Protein AF-A0A9J6EMU6-F1 (afdb_monomer_lite)

Foldseek 3Di:
DPPVLLVLLLVLLVVLLVLLVVLCVPFPCNVLSVVLNVVSVVLNVCSVVVVQDDLVSQLVSLQSLLVSLLSSLVRLLCVCVVVLVPDPCSVVSLVVSLVSLVSSQVSQVVVVDPGSCRSHNDVSVVSSVCSNLVSVVSNVCSVVPPDDDPLFVVLQVVCVVLVHRTPVRLVVLQSLLVVLLCCLVVCVVVVHPDPVVPSLVSSLVSLVSSVCCCVPSVVPVPDDSPVSVVSNVSSVVSVVD

Organism: Rhipicephalus microplus (NCBI:txid6941)

Sequence (241 aa):
MEEGAAKEITDEVDDLIRIIEDLKIKSVVPSLLESSFSKLLELKSRLRREEISRETANKEVLQDLAKIVLDVTYCRENRLADNDFSDSDSLERVHAIIRSLEHVENITKHLGFSTVVEGLGEELAECIEWRKGGLVYMFCQSKEGDDDHSWLMANQETFLAASIYSDVHALSLMYAGEMCFWLVTYSKRWDRPLDMAHALPLGRRLLQDYISAVEGPLQDAGWNCSRARQLLTQLDEEAQC

Radius of gyration: 21.02 Å; chains: 1; bounding box: 42×42×62 Å

InterPro domains:
  IPR037657 RAB7A-interacting MON1-CCZ1 complex subunit 1 [PF17716] (42-159)
  IPR037657 RAB7A-interacting MON1-CCZ1 complex subunit 1 [PF17716] (160-233)
  IPR037657 RAB7A-interacting MON1-CCZ1 complex subunit 1 [PTHR28494] (38-160)

Structure (mmCIF, N/CA/C/O backbone):
data_AF-A0A9J6EMU6-F1
#
_entry.id   AF-A0A9J6EMU6-F1
#
loop_
_atom_site.group_PDB
_atom_site.id
_atom_site.type_symbol
_atom_site.label_atom_id
_atom_site.label_alt_id
_atom_site.label_comp_id
_atom_site.label_asym_id
_atom_site.label_entity_id
_atom_site.label_seq_id
_atom_site.pdbx_PDB_ins_code
_atom_site.Cartn_x
_atom_site.Cartn_y
_atom_site.Cartn_z
_atom_site.occupancy
_atom_site.B_iso_or_equiv
_atom_site.auth_seq_id
_atom_site.auth_comp_id
_atom_site.auth_asym_id
_atom_site.auth_atom_id
_atom_site.pdbx_PDB_model_num
ATOM 1 N N . MET A 1 1 ? -16.035 -6.497 21.964 1.00 54.03 1 MET A N 1
ATOM 2 C CA . MET A 1 1 ? -14.655 -6.624 21.462 1.00 54.03 1 MET A CA 1
ATOM 3 C C . MET A 1 1 ? -14.050 -7.810 22.182 1.00 54.03 1 MET A C 1
ATOM 5 O O . MET A 1 1 ? -14.170 -7.853 23.401 1.00 54.03 1 MET A O 1
ATOM 9 N N . GLU A 1 2 ? -13.526 -8.802 21.462 1.00 60.41 2 GLU A N 1
ATOM 10 C CA . GLU A 1 2 ? -12.733 -9.850 22.112 1.00 60.41 2 GLU A CA 1
ATOM 11 C C . GLU A 1 2 ? -11.523 -9.186 22.779 1.00 60.41 2 GLU A C 1
ATOM 13 O O . GLU A 1 2 ? -10.911 -8.284 22.206 1.00 60.41 2 GLU A O 1
ATOM 18 N N . GLU A 1 3 ? -11.203 -9.588 24.006 1.00 63.22 3 GLU A N 1
ATOM 19 C CA . GLU A 1 3 ? -10.175 -8.972 24.862 1.00 63.22 3 GLU A CA 1
ATOM 20 C C . GLU A 1 3 ? -8.792 -8.892 24.172 1.00 63.22 3 GLU A C 1
ATOM 22 O O . GLU A 1 3 ? -7.993 -8.001 24.461 1.00 63.22 3 GLU A O 1
ATOM 27 N N . GLY A 1 4 ? -8.542 -9.766 23.187 1.00 72.44 4 GLY A N 1
ATOM 28 C CA . GLY A 1 4 ? -7.341 -9.763 22.348 1.00 72.44 4 GLY A CA 1
ATOM 29 C C . GLY A 1 4 ? -7.240 -8.587 21.368 1.00 72.44 4 GLY A C 1
ATOM 30 O O . GLY A 1 4 ? -6.179 -7.974 21.281 1.00 72.44 4 GLY A O 1
ATOM 31 N N . ALA A 1 5 ? -8.327 -8.215 20.685 1.00 74.12 5 ALA A N 1
ATOM 32 C CA . ALA A 1 5 ? -8.297 -7.153 19.671 1.00 74.12 5 ALA A CA 1
ATOM 33 C C . ALA A 1 5 ? -8.110 -5.757 20.295 1.00 74.12 5 ALA A C 1
ATOM 35 O O . ALA A 1 5 ? -7.417 -4.904 19.747 1.00 74.12 5 ALA A O 1
ATOM 36 N N . ALA A 1 6 ? -8.678 -5.536 21.485 1.00 77.88 6 ALA A N 1
ATOM 37 C CA . ALA A 1 6 ? -8.490 -4.292 22.236 1.00 77.88 6 ALA A CA 1
ATOM 38 C C . ALA A 1 6 ? -7.022 -4.081 22.631 1.00 77.88 6 ALA A C 1
ATOM 40 O O . ALA A 1 6 ? -6.494 -2.967 22.568 1.00 77.88 6 ALA A O 1
ATOM 41 N N . LYS A 1 7 ? -6.366 -5.171 23.041 1.00 83.25 7 LYS A N 1
ATOM 42 C CA . LYS A 1 7 ? -4.955 -5.173 23.407 1.00 83.25 7 LYS A CA 1
ATOM 43 C C . LYS A 1 7 ? -4.068 -4.919 22.191 1.00 83.25 7 LYS A C 1
ATOM 45 O O . LYS A 1 7 ? -3.195 -4.071 22.276 1.00 83.25 7 LYS A O 1
ATOM 50 N N . GLU A 1 8 ? -4.340 -5.575 21.067 1.00 86.19 8 GLU A N 1
ATOM 51 C CA . GLU A 1 8 ? -3.579 -5.388 19.825 1.00 86.19 8 GLU A CA 1
ATOM 52 C C . GLU A 1 8 ? -3.633 -3.937 19.325 1.00 86.19 8 GLU A C 1
ATOM 54 O O . GLU A 1 8 ? -2.596 -3.351 19.037 1.00 86.19 8 GLU A O 1
ATOM 59 N N . ILE A 1 9 ? -4.815 -3.307 19.331 1.00 85.81 9 ILE A N 1
ATOM 60 C CA . ILE A 1 9 ? -4.947 -1.878 18.996 1.00 85.81 9 ILE A CA 1
ATOM 61 C C . ILE A 1 9 ? -4.152 -1.008 19.974 1.00 85.81 9 ILE A C 1
ATOM 63 O O . ILE A 1 9 ? -3.546 -0.018 19.576 1.00 85.81 9 ILE A O 1
ATOM 67 N N . THR A 1 10 ? -4.168 -1.349 21.263 1.00 86.88 10 THR A N 1
ATOM 68 C CA . THR A 1 10 ? -3.429 -0.593 22.283 1.00 86.88 10 THR A CA 1
ATOM 69 C C . THR A 1 10 ? -1.920 -0.695 22.069 1.00 86.88 10 THR A C 1
ATOM 71 O O . THR A 1 10 ? -1.234 0.324 22.150 1.00 86.88 10 THR A O 1
ATOM 74 N N . ASP A 1 11 ? -1.422 -1.895 21.771 1.00 89.38 11 ASP A N 1
ATOM 75 C CA . ASP A 1 11 ? -0.009 -2.149 21.492 1.00 89.38 11 ASP A CA 1
ATOM 76 C C . ASP A 1 11 ? 0.429 -1.396 20.216 1.00 89.38 11 ASP A C 1
ATOM 78 O O . ASP A 1 11 ? 1.426 -0.674 20.247 1.00 89.38 11 ASP A O 1
ATOM 82 N N . GLU A 1 12 ? -0.371 -1.440 19.142 1.00 91.94 12 GLU A N 1
ATOM 83 C CA . GLU A 1 12 ? -0.094 -0.701 17.899 1.00 91.94 12 GLU A CA 1
ATOM 84 C C . GLU A 1 12 ? -0.108 0.821 18.111 1.00 91.94 12 GLU A C 1
ATOM 86 O O . GLU A 1 12 ? 0.763 1.534 17.615 1.00 91.94 12 GLU A O 1
ATOM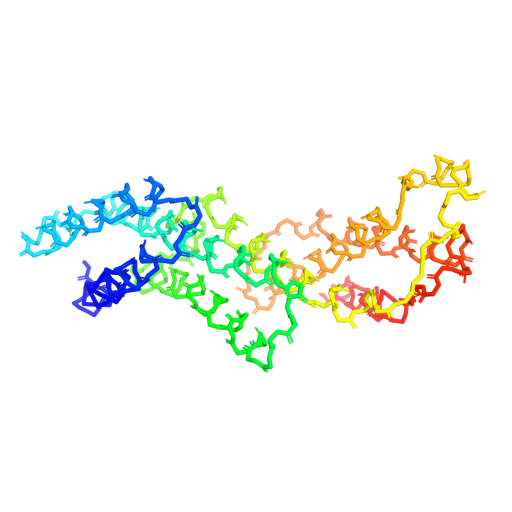 91 N N . VAL A 1 13 ? -1.059 1.352 18.888 1.00 90.62 13 VAL A N 1
ATOM 92 C CA . VAL A 1 13 ? -1.086 2.784 19.236 1.00 90.62 13 VAL A CA 1
ATOM 93 C C . VAL A 1 13 ? 0.187 3.190 19.983 1.00 90.62 13 VAL A C 1
ATOM 95 O O . VAL A 1 13 ? 0.745 4.256 19.710 1.00 90.62 13 VAL A O 1
ATOM 98 N N . ASP A 1 14 ? 0.665 2.362 20.912 1.00 91.06 14 ASP A N 1
ATOM 99 C CA . ASP A 1 14 ? 1.887 2.632 21.670 1.00 91.06 14 ASP A CA 1
ATOM 100 C C . ASP A 1 14 ? 3.143 2.588 20.789 1.00 91.06 14 ASP A C 1
ATOM 102 O O . ASP A 1 14 ? 4.028 3.441 20.940 1.00 91.06 14 ASP A O 1
ATOM 106 N N . ASP A 1 15 ? 3.209 1.658 19.841 1.00 91.62 15 ASP A N 1
ATOM 107 C CA . ASP A 1 15 ? 4.317 1.570 18.894 1.00 91.62 15 ASP A CA 1
ATOM 108 C C . ASP A 1 15 ? 4.298 2.716 17.873 1.00 91.62 15 ASP A C 1
ATOM 110 O O . ASP A 1 15 ? 5.338 3.338 17.633 1.00 91.62 15 ASP A O 1
ATOM 114 N N . LEU A 1 16 ? 3.129 3.106 17.354 1.00 90.38 16 LEU A N 1
ATOM 115 C CA . LEU A 1 16 ? 2.996 4.268 16.469 1.00 90.38 16 LEU A CA 1
ATOM 116 C C . LEU A 1 16 ? 3.395 5.576 17.159 1.00 90.38 16 LEU A C 1
ATOM 118 O O . LEU A 1 16 ? 4.029 6.420 16.526 1.00 90.38 16 LEU A O 1
ATOM 122 N N . ILE A 1 17 ? 3.092 5.745 18.451 1.00 90.44 17 ILE A N 1
ATOM 123 C CA . ILE A 1 17 ? 3.552 6.904 19.235 1.00 90.44 17 ILE A CA 1
ATOM 124 C C . ILE A 1 17 ? 5.084 6.974 19.217 1.00 90.44 17 ILE A C 1
ATOM 126 O O . ILE A 1 17 ? 5.639 8.020 18.877 1.00 90.44 17 ILE A O 1
ATOM 130 N N . ARG A 1 18 ? 5.767 5.858 19.505 1.00 89.50 18 ARG A N 1
ATOM 131 C CA . ARG A 1 18 ? 7.240 5.788 19.492 1.00 89.50 18 ARG A CA 1
ATOM 132 C C . ARG A 1 18 ? 7.816 6.060 18.105 1.00 89.50 18 ARG A C 1
ATOM 134 O O . ARG A 1 18 ? 8.799 6.789 17.977 1.00 89.50 18 ARG A O 1
ATOM 141 N N . ILE A 1 19 ? 7.206 5.490 17.064 1.00 88.06 19 ILE A N 1
ATOM 142 C CA . ILE A 1 19 ? 7.628 5.697 15.674 1.00 88.06 19 ILE A CA 1
ATOM 143 C C . ILE A 1 19 ? 7.490 7.174 15.305 1.00 88.06 19 ILE A C 1
ATOM 145 O O . ILE A 1 19 ? 8.427 7.757 14.764 1.00 88.06 19 ILE A O 1
ATOM 149 N N . ILE A 1 20 ? 6.356 7.806 15.617 1.00 86.19 20 ILE A N 1
ATOM 150 C CA . ILE A 1 20 ? 6.150 9.226 15.327 1.00 86.19 20 ILE A CA 1
ATOM 151 C C . ILE A 1 20 ? 7.164 10.094 16.076 1.00 86.19 20 ILE A C 1
ATOM 153 O O . ILE A 1 20 ? 7.676 11.045 15.489 1.00 86.19 20 ILE A O 1
ATOM 157 N N . GLU A 1 21 ? 7.495 9.778 17.327 1.00 85.00 21 GLU A N 1
ATOM 158 C CA . GLU A 1 21 ? 8.514 10.510 18.088 1.00 85.00 21 GLU A CA 1
ATOM 159 C C . GLU A 1 21 ? 9.902 10.452 17.426 1.00 85.00 21 GLU A C 1
ATOM 161 O O . GLU A 1 21 ? 10.540 11.499 17.287 1.00 85.00 21 GLU A O 1
ATOM 166 N N . ASP A 1 22 ? 10.351 9.289 16.930 1.00 83.00 22 ASP A N 1
ATOM 167 C CA . ASP A 1 22 ? 11.607 9.205 16.158 1.00 83.00 22 ASP A CA 1
ATOM 168 C C . ASP A 1 22 ? 11.497 9.919 14.800 1.00 83.00 22 ASP A C 1
ATOM 170 O O . ASP A 1 22 ? 12.418 10.622 14.366 1.00 83.00 22 ASP A O 1
ATOM 174 N N . LEU A 1 23 ? 10.351 9.794 14.123 1.00 77.38 23 LEU A N 1
ATOM 175 C CA . LEU A 1 23 ? 10.143 10.417 12.821 1.00 77.38 23 LEU A CA 1
ATOM 176 C C . LEU A 1 23 ? 10.085 11.946 12.910 1.00 77.38 23 LEU A C 1
ATOM 178 O O . LEU A 1 23 ? 10.628 12.595 12.013 1.00 77.38 23 LEU A O 1
ATOM 182 N N . LYS A 1 24 ? 9.501 12.529 13.966 1.00 70.81 24 LYS A N 1
ATOM 183 C CA . LYS A 1 24 ? 9.382 13.986 14.175 1.00 70.81 24 LYS A CA 1
ATOM 184 C C . LYS A 1 24 ? 10.730 14.702 14.170 1.00 70.81 24 LYS A C 1
ATOM 186 O O . LYS A 1 24 ? 10.817 15.815 13.664 1.00 70.81 24 LYS A O 1
ATOM 191 N N . ILE A 1 25 ? 11.790 14.050 14.649 1.00 59.91 25 ILE A N 1
ATOM 192 C CA . ILE A 1 25 ? 13.151 14.614 14.679 1.00 59.91 25 ILE A CA 1
ATOM 193 C C . ILE A 1 25 ? 13.726 14.788 13.257 1.00 59.91 25 ILE A C 1
ATOM 195 O O . ILE A 1 25 ? 14.638 15.581 13.042 1.00 59.91 25 ILE A O 1
ATOM 199 N N . LYS A 1 26 ? 13.189 14.058 12.271 1.00 58.81 26 LYS A N 1
ATOM 200 C CA . LYS A 1 26 ? 13.773 13.886 10.930 1.00 58.81 26 LYS A CA 1
ATOM 201 C C . LYS A 1 26 ? 12.759 14.126 9.787 1.00 58.81 26 LYS A C 1
ATOM 203 O O . LYS A 1 26 ? 13.013 13.716 8.657 1.00 58.81 26 LYS A O 1
ATOM 208 N N . SER A 1 27 ? 11.553 14.642 10.060 1.00 58.22 27 SER A N 1
ATOM 209 C CA . SER A 1 27 ? 10.444 14.697 9.081 1.00 58.22 27 SER A CA 1
ATOM 210 C C . SER A 1 27 ? 10.385 16.012 8.301 1.00 58.22 27 SER A C 1
ATOM 212 O O . SER A 1 27 ? 10.534 17.087 8.875 1.00 58.22 27 SER A O 1
ATOM 214 N N . VAL A 1 28 ? 10.088 15.912 7.001 1.00 55.09 28 VAL A N 1
ATOM 215 C CA . VAL A 1 28 ? 9.877 17.041 6.076 1.00 55.09 28 VAL A CA 1
ATOM 216 C C . VAL A 1 28 ? 8.466 17.640 6.225 1.00 55.09 28 VAL A C 1
ATOM 218 O O . VAL A 1 28 ? 8.241 18.795 5.872 1.00 55.09 28 VAL A O 1
ATOM 221 N N . VAL A 1 29 ? 7.519 16.895 6.820 1.00 64.56 29 VAL A N 1
ATOM 222 C CA . VAL A 1 29 ? 6.125 17.333 7.046 1.00 64.56 29 VAL A CA 1
ATOM 223 C C . VAL A 1 29 ? 5.755 17.222 8.537 1.00 64.56 29 VAL A C 1
ATOM 225 O O . VAL A 1 29 ? 4.944 16.379 8.930 1.00 64.56 29 VAL A O 1
ATOM 228 N N . PRO A 1 30 ? 6.355 18.046 9.416 1.00 67.00 30 PRO A N 1
ATOM 229 C CA . PRO A 1 30 ? 6.172 17.928 10.863 1.00 67.00 30 PRO A CA 1
ATOM 230 C C . PRO A 1 30 ? 4.720 18.158 11.304 1.00 67.00 30 PRO A C 1
ATOM 232 O O . PRO A 1 30 ? 4.254 17.495 12.224 1.00 67.00 30 PRO A O 1
ATOM 235 N N . SER A 1 31 ? 3.965 19.022 10.620 1.00 74.81 31 SER A N 1
ATOM 236 C CA . SER A 1 31 ? 2.557 19.299 10.945 1.00 74.81 31 SER A CA 1
ATOM 237 C C . SER A 1 31 ? 1.635 18.085 10.776 1.00 74.81 31 SER A C 1
ATOM 239 O O . SER A 1 31 ? 0.712 17.914 11.573 1.00 74.81 31 SER A O 1
ATOM 241 N N . LEU A 1 32 ? 1.896 17.227 9.783 1.00 76.62 32 LEU A N 1
ATOM 242 C CA . LEU A 1 32 ? 1.137 15.992 9.560 1.00 76.62 32 LEU A CA 1
ATOM 243 C C . LEU A 1 32 ? 1.341 15.023 10.732 1.00 76.62 32 LEU A C 1
ATOM 245 O O . LEU A 1 32 ? 0.378 14.556 11.339 1.00 76.62 32 LEU A O 1
ATOM 249 N N . LEU A 1 33 ? 2.603 14.800 11.111 1.00 78.94 33 LEU A N 1
ATOM 250 C CA . LEU A 1 33 ? 2.952 13.930 12.233 1.00 78.94 33 LEU A CA 1
ATOM 251 C C . LEU A 1 33 ? 2.497 14.496 13.585 1.00 78.94 33 LEU A C 1
ATOM 253 O O . LEU A 1 33 ? 2.134 13.722 14.462 1.00 78.94 33 LEU A O 1
ATOM 257 N N . GLU A 1 34 ? 2.466 15.819 13.770 1.00 82.44 34 GLU A N 1
ATOM 258 C CA . GLU A 1 34 ? 1.886 16.447 14.967 1.00 82.44 34 GLU A CA 1
ATOM 259 C C . GLU A 1 34 ? 0.375 16.203 15.084 1.00 82.44 34 GLU A C 1
ATOM 261 O O . GLU A 1 34 ? -0.129 15.891 16.170 1.00 82.44 34 GLU A O 1
ATOM 266 N N . SER A 1 35 ? -0.352 16.290 13.965 1.00 85.00 35 SER A N 1
ATOM 267 C CA . SER A 1 35 ? -1.783 15.975 13.931 1.00 85.00 35 SER A CA 1
ATOM 268 C C . SER A 1 35 ? -2.032 14.506 14.273 1.00 85.00 35 SER A C 1
ATOM 270 O O . SER A 1 35 ? -2.839 14.204 15.155 1.00 85.00 35 SER A O 1
ATOM 272 N N . SER A 1 36 ? -1.290 13.598 13.638 1.00 87.00 36 SER A N 1
ATOM 273 C CA . SER A 1 36 ? -1.410 12.157 13.870 1.00 87.00 36 SER A CA 1
ATOM 274 C C . SER A 1 36 ? -0.977 11.745 15.280 1.00 87.00 36 SER A C 1
ATOM 276 O O . SER A 1 36 ? -1.657 10.944 15.919 1.00 87.00 36 SER A O 1
ATOM 278 N N . PHE A 1 37 ? 0.055 12.379 15.842 1.00 87.88 37 PHE A N 1
ATOM 279 C CA . PHE A 1 37 ? 0.442 12.196 17.244 1.00 87.88 37 PHE A CA 1
ATOM 280 C C . PHE A 1 37 ? -0.675 12.597 18.214 1.00 87.88 37 PHE A C 1
ATOM 282 O O . PHE A 1 37 ? -0.999 11.856 19.140 1.00 87.88 37 PHE A O 1
ATOM 289 N N . SER A 1 38 ? -1.295 13.757 17.984 1.00 88.75 38 SER A N 1
ATOM 290 C CA . SER A 1 38 ? -2.390 14.249 18.828 1.00 88.75 38 SER A CA 1
ATOM 291 C C . SER A 1 38 ? -3.584 13.287 18.810 1.00 88.75 38 SER A C 1
ATOM 293 O O . SER A 1 38 ? -4.128 12.964 19.867 1.00 88.75 38 SER A O 1
ATOM 295 N N . LYS A 1 39 ? -3.933 12.755 17.630 1.00 89.94 39 LYS A N 1
ATOM 296 C CA . LYS A 1 39 ? -4.989 11.743 17.473 1.00 89.94 39 LYS A CA 1
ATOM 297 C C . LYS A 1 39 ? -4.643 10.419 18.160 1.00 89.94 39 LYS A C 1
ATOM 299 O O . LYS A 1 39 ? -5.518 9.832 18.789 1.00 89.94 39 LYS A O 1
ATOM 304 N N . LEU A 1 40 ? -3.387 9.962 18.109 1.00 91.00 40 LEU A N 1
ATOM 305 C CA . LEU A 1 40 ? -2.958 8.757 18.837 1.00 91.00 40 LEU A CA 1
ATOM 306 C C . LEU A 1 40 ? -3.094 8.920 20.351 1.00 91.00 40 LEU A C 1
ATOM 308 O O . LEU A 1 40 ? -3.558 8.002 21.024 1.00 91.00 40 LEU A O 1
ATOM 312 N N . LEU A 1 41 ? -2.729 10.081 20.902 1.00 89.25 41 LEU A N 1
ATOM 313 C CA . LEU A 1 41 ? -2.905 10.350 22.332 1.00 89.25 41 LEU A CA 1
ATOM 314 C C . LEU A 1 41 ? -4.385 10.347 22.730 1.0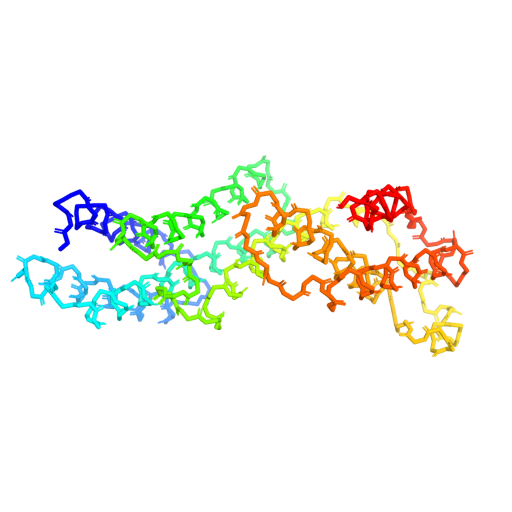0 89.25 41 LEU A C 1
ATOM 316 O O . LEU A 1 41 ? -4.746 9.803 23.779 1.00 89.25 41 LEU A O 1
ATOM 320 N N . GLU A 1 42 ? -5.247 10.906 21.881 1.00 88.94 42 GLU A N 1
ATOM 321 C CA . GLU A 1 42 ? -6.692 10.860 22.079 1.00 88.94 42 GLU A CA 1
ATOM 322 C C . GLU A 1 42 ? -7.217 9.417 22.036 1.00 88.94 42 GLU A C 1
ATOM 324 O O . GLU A 1 42 ? -7.887 8.989 22.981 1.00 88.94 42 GLU A O 1
ATOM 329 N N . LEU A 1 43 ? -6.851 8.637 21.012 1.00 87.69 43 LEU A N 1
ATOM 330 C CA . LEU A 1 43 ? -7.206 7.220 20.873 1.00 87.69 43 LEU A CA 1
ATOM 331 C C . LEU A 1 43 ? -6.746 6.399 22.081 1.00 87.69 43 LEU A C 1
ATOM 333 O O . LEU A 1 43 ? -7.546 5.679 22.679 1.00 87.69 43 LEU A O 1
ATOM 337 N N . LYS A 1 44 ? -5.498 6.580 22.522 1.00 88.75 44 LYS A N 1
ATOM 338 C CA . LYS A 1 44 ? -4.944 5.943 23.724 1.00 88.75 44 LYS A CA 1
ATOM 339 C C . LYS A 1 44 ? -5.760 6.269 24.974 1.00 88.75 44 LYS A C 1
ATOM 341 O O . LYS A 1 44 ? -6.014 5.393 25.801 1.00 88.75 44 LYS A O 1
ATOM 346 N N . SER A 1 45 ? -6.200 7.521 25.120 1.00 86.50 45 SER A N 1
ATOM 347 C CA . SER A 1 45 ? -7.047 7.938 26.244 1.00 86.50 45 SER A CA 1
ATOM 348 C C . SER A 1 45 ? -8.445 7.306 26.208 1.00 86.50 45 SER A C 1
ATOM 350 O O . SER A 1 45 ? -9.014 7.027 27.265 1.00 86.50 45 SER A O 1
ATOM 352 N N . ARG A 1 46 ? -9.000 7.080 25.008 1.00 83.31 46 ARG A N 1
ATOM 353 C CA . ARG A 1 46 ? -10.308 6.439 24.792 1.00 83.31 46 ARG A CA 1
ATOM 354 C C . ARG A 1 46 ? -10.239 4.938 25.073 1.00 83.31 46 ARG A C 1
ATOM 356 O O . ARG A 1 46 ? -11.101 4.419 25.777 1.00 83.31 46 ARG A O 1
ATOM 363 N N . LEU A 1 47 ? -9.180 4.269 24.608 1.00 81.38 47 LEU A N 1
ATOM 364 C CA . LEU A 1 47 ? -8.915 2.847 24.864 1.00 81.38 47 LEU A CA 1
ATOM 365 C C . LEU A 1 47 ? -8.769 2.558 26.362 1.00 81.38 47 LEU A C 1
ATOM 367 O O . LEU A 1 47 ? -9.405 1.642 26.874 1.00 81.38 47 LEU A O 1
ATOM 371 N N . ARG A 1 48 ? -8.027 3.397 27.100 1.00 80.50 48 ARG A N 1
ATOM 372 C CA . ARG A 1 48 ? -7.859 3.254 28.561 1.00 80.50 48 ARG A CA 1
ATOM 373 C C . ARG A 1 48 ? -9.146 3.406 29.370 1.00 80.50 48 ARG A C 1
ATOM 375 O O . ARG A 1 48 ? -9.205 2.909 30.488 1.00 80.50 48 ARG A O 1
ATOM 382 N N . ARG A 1 49 ? -10.136 4.135 28.851 1.00 77.06 49 ARG A N 1
ATOM 383 C CA . ARG A 1 49 ? -11.428 4.352 29.521 1.00 77.06 49 ARG A CA 1
ATOM 384 C C . ARG A 1 49 ? -12.473 3.287 29.174 1.00 77.06 49 ARG A C 1
ATOM 386 O O . ARG A 1 49 ? -13.604 3.416 29.624 1.00 77.06 49 ARG A O 1
ATOM 393 N N . GLU A 1 50 ? -12.116 2.279 28.371 1.00 68.31 50 GLU A N 1
ATOM 394 C CA . GLU A 1 50 ? -13.032 1.239 27.870 1.00 68.31 50 GLU A CA 1
ATOM 395 C C . GLU A 1 50 ? -14.279 1.808 27.153 1.00 68.31 50 GLU A C 1
ATOM 397 O O . GLU A 1 50 ? -15.306 1.147 27.011 1.00 68.31 50 GLU A O 1
ATOM 402 N N . GLU A 1 51 ? -14.203 3.044 26.643 1.00 63.88 51 GLU A N 1
ATOM 403 C CA . GLU A 1 51 ? -15.332 3.726 25.984 1.00 63.88 51 GLU A CA 1
ATOM 404 C C . GLU A 1 51 ? -15.672 3.126 24.605 1.00 63.88 51 GLU A C 1
ATOM 406 O O . GLU A 1 51 ? -16.700 3.447 24.004 1.00 63.88 51 GLU A O 1
ATOM 411 N N . ILE A 1 52 ? -14.823 2.229 24.103 1.00 64.88 52 ILE A N 1
ATOM 412 C CA . ILE A 1 52 ? -14.923 1.592 22.790 1.00 64.88 52 ILE A CA 1
ATOM 413 C C . ILE A 1 52 ? -15.648 0.252 22.960 1.00 64.88 52 ILE A C 1
ATOM 415 O O . ILE A 1 52 ? -15.041 -0.807 23.081 1.00 64.88 52 ILE A O 1
ATOM 419 N N . SER A 1 53 ? -16.978 0.297 23.042 1.00 64.19 53 SER A N 1
ATOM 420 C CA . SER A 1 53 ? -17.812 -0.909 23.202 1.00 64.19 53 SER A CA 1
ATOM 421 C C . SER A 1 53 ? -18.858 -1.102 22.101 1.00 64.19 53 SER A C 1
ATOM 423 O O . SER A 1 53 ? -19.502 -2.149 22.051 1.00 64.19 53 SER A O 1
ATOM 425 N N . ARG A 1 54 ? -19.019 -0.129 21.191 1.00 68.19 54 ARG A N 1
ATOM 426 C CA . ARG A 1 54 ? -20.008 -0.164 20.097 1.00 68.19 54 ARG A CA 1
ATOM 427 C C . ARG A 1 54 ? -19.337 -0.401 18.749 1.00 68.19 54 ARG A C 1
ATOM 429 O O . ARG A 1 54 ? -18.269 0.138 18.492 1.00 68.19 54 ARG A O 1
ATOM 436 N N . GLU A 1 55 ? -20.016 -1.113 17.857 1.00 70.94 55 GLU A N 1
ATOM 437 C CA . GLU A 1 55 ? -19.525 -1.418 16.506 1.00 70.94 55 GLU A CA 1
ATOM 438 C C . GLU A 1 55 ? -19.159 -0.160 15.700 1.00 70.94 55 GLU A C 1
ATOM 440 O O . GLU A 1 55 ? -18.079 -0.090 15.121 1.00 70.94 55 GLU A O 1
ATOM 445 N N . THR A 1 56 ? -19.998 0.881 15.737 1.00 73.81 56 THR A N 1
ATOM 446 C CA . THR A 1 56 ? -19.697 2.174 15.095 1.00 73.81 56 THR A CA 1
ATOM 447 C C . THR A 1 56 ? -18.424 2.809 15.657 1.00 73.81 56 THR A C 1
ATOM 449 O O . THR A 1 56 ? -17.604 3.308 14.897 1.00 73.81 56 THR A O 1
ATOM 452 N N . ALA A 1 57 ? -18.215 2.721 16.974 1.00 76.69 57 ALA A N 1
ATOM 453 C CA . ALA A 1 57 ? -17.006 3.235 17.611 1.00 76.69 57 ALA A CA 1
ATOM 454 C C . ALA A 1 57 ? -15.762 2.420 17.216 1.00 76.69 57 ALA A C 1
ATOM 456 O O . ALA A 1 57 ? -14.689 2.995 17.069 1.00 76.69 57 ALA A O 1
ATOM 457 N N . ASN A 1 58 ? -15.901 1.108 16.989 1.00 82.19 58 ASN A N 1
ATOM 458 C CA . ASN A 1 58 ? -14.808 0.267 16.492 1.00 82.19 58 ASN A CA 1
ATOM 459 C C . ASN A 1 58 ? -14.411 0.649 15.062 1.00 82.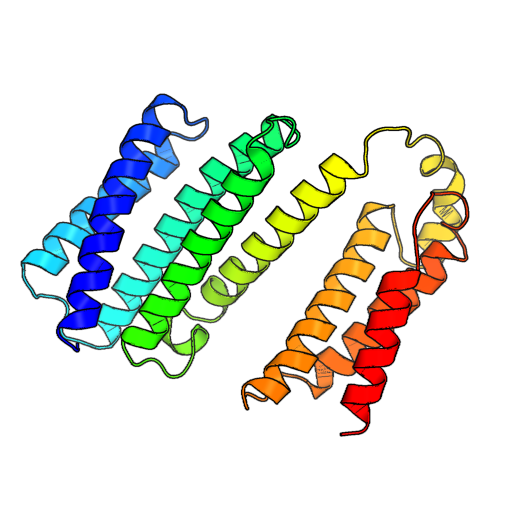19 58 ASN A C 1
ATOM 461 O O . ASN A 1 58 ? -13.220 0.715 14.774 1.00 82.19 58 ASN A O 1
ATOM 465 N N . LYS A 1 59 ? -15.386 0.938 14.184 1.00 89.00 59 LYS A N 1
ATOM 466 C CA . LYS A 1 59 ? -15.105 1.420 12.821 1.00 89.00 59 LYS A CA 1
ATOM 467 C C . LYS A 1 59 ? -14.381 2.760 12.846 1.00 89.00 59 LYS A C 1
ATOM 469 O O . LYS A 1 59 ? -13.355 2.894 12.196 1.00 89.00 59 LYS A O 1
ATOM 474 N N . GLU A 1 60 ? -14.854 3.721 13.638 1.00 89.75 60 GLU A N 1
ATOM 475 C CA . GLU A 1 60 ? -14.189 5.025 13.777 1.00 89.75 60 GLU A CA 1
ATOM 476 C C . GLU A 1 60 ? -12.740 4.882 14.264 1.00 89.75 60 GLU A C 1
ATOM 478 O O . GLU A 1 60 ? -11.827 5.437 13.658 1.00 89.75 60 GLU A O 1
ATOM 483 N N . VAL A 1 61 ? -12.513 4.085 15.315 1.00 89.06 61 VAL A N 1
ATOM 484 C CA . VAL A 1 61 ? -11.170 3.821 15.861 1.00 89.06 61 VAL A CA 1
ATOM 485 C C . VAL A 1 61 ? -10.262 3.187 14.813 1.00 89.06 61 VAL A C 1
ATOM 487 O O . VAL A 1 61 ? -9.125 3.619 14.639 1.00 89.06 61 VAL A O 1
ATOM 490 N N . LEU A 1 62 ? -10.768 2.187 14.097 1.00 91.38 62 LEU A N 1
ATOM 491 C CA . LEU A 1 62 ? -10.020 1.480 13.069 1.00 91.38 62 LEU A CA 1
ATOM 492 C C . LEU A 1 62 ? -9.690 2.393 11.878 1.00 91.38 62 LEU A C 1
ATOM 494 O O . LEU A 1 62 ? -8.566 2.389 11.384 1.00 91.38 62 LEU A O 1
ATOM 498 N N . GLN A 1 63 ? -10.643 3.213 11.440 1.00 94.31 63 GLN A N 1
ATOM 499 C CA . GLN A 1 63 ? -10.431 4.180 10.370 1.00 94.31 63 GLN A CA 1
ATOM 500 C C . GLN A 1 63 ? -9.448 5.277 10.775 1.00 94.31 63 GLN A C 1
ATOM 502 O O . GLN A 1 63 ? -8.705 5.766 9.929 1.00 94.31 63 GLN A O 1
ATOM 507 N N . ASP A 1 64 ? -9.450 5.721 12.029 1.00 93.31 64 ASP A N 1
ATOM 508 C CA . ASP A 1 64 ? -8.473 6.700 12.509 1.00 93.31 64 ASP A CA 1
ATOM 509 C C . ASP A 1 64 ? -7.079 6.086 12.617 1.00 93.31 64 ASP A C 1
ATOM 511 O O . ASP A 1 64 ? -6.115 6.702 12.162 1.00 93.31 64 ASP A O 1
ATOM 515 N N . LEU A 1 65 ? -6.981 4.847 13.108 1.00 93.69 65 LEU A N 1
ATOM 516 C CA . LEU A 1 65 ? -5.739 4.079 13.099 1.00 93.69 65 LEU A CA 1
ATOM 517 C C . LEU A 1 65 ? -5.185 3.936 11.676 1.00 93.69 65 LEU A C 1
ATOM 519 O O . LEU A 1 65 ? -4.022 4.251 11.439 1.00 93.69 65 LEU A O 1
ATOM 523 N N . ALA A 1 66 ? -6.026 3.539 10.717 1.00 93.50 66 ALA A N 1
ATOM 524 C CA . ALA A 1 66 ? -5.644 3.400 9.317 1.00 93.50 66 ALA A CA 1
ATOM 525 C C . ALA A 1 66 ? -5.096 4.712 8.744 1.00 93.50 66 ALA A C 1
ATOM 527 O O . ALA A 1 66 ? -4.014 4.718 8.167 1.00 93.50 66 ALA A O 1
ATOM 528 N N . LYS A 1 67 ? -5.788 5.841 8.956 1.00 91.38 67 LYS A N 1
ATOM 529 C CA . LYS A 1 67 ? -5.316 7.167 8.516 1.00 91.38 67 LYS A CA 1
ATOM 530 C C . LYS A 1 67 ? -3.950 7.519 9.115 1.00 91.38 67 LYS A C 1
ATOM 532 O O . LYS A 1 67 ? -3.085 8.018 8.406 1.00 91.38 67 LYS A O 1
ATOM 537 N N . ILE A 1 68 ? -3.734 7.225 10.396 1.00 91.12 68 ILE A N 1
ATOM 538 C CA . ILE A 1 68 ? -2.459 7.505 11.069 1.00 91.12 68 ILE A CA 1
ATOM 539 C C . ILE A 1 68 ? -1.335 6.629 10.505 1.00 91.12 68 ILE A C 1
ATOM 541 O O . ILE A 1 68 ? -0.254 7.136 10.211 1.00 91.12 68 ILE A O 1
ATOM 545 N N . VAL A 1 69 ? -1.581 5.331 10.304 1.00 93.31 69 VAL A N 1
ATOM 546 C CA . VAL A 1 69 ? -0.609 4.429 9.665 1.00 93.31 69 VAL A CA 1
ATOM 547 C C . VAL A 1 69 ? -0.294 4.908 8.250 1.00 93.31 69 VAL A C 1
ATOM 549 O O . VAL A 1 69 ? 0.871 4.949 7.861 1.00 93.31 69 VAL A O 1
ATOM 552 N N . LEU A 1 70 ? -1.304 5.333 7.494 1.00 87.94 70 LEU A N 1
ATOM 553 C CA . LEU A 1 70 ? -1.163 5.901 6.155 1.00 87.94 70 LEU A CA 1
ATOM 554 C C . LEU A 1 70 ? -0.282 7.170 6.150 1.00 87.94 70 LEU A C 1
ATOM 556 O O . LEU A 1 70 ? 0.576 7.287 5.274 1.00 87.94 70 LEU A O 1
ATOM 560 N N . ASP A 1 71 ? -0.418 8.062 7.135 1.00 87.38 71 ASP A N 1
ATOM 561 C CA . ASP A 1 71 ? 0.430 9.258 7.295 1.00 87.38 71 ASP A CA 1
ATOM 562 C C . ASP A 1 71 ? 1.881 8.909 7.678 1.00 87.38 71 ASP A C 1
ATOM 564 O O . ASP A 1 71 ? 2.846 9.477 7.154 1.00 87.38 71 ASP A O 1
ATOM 568 N N . VAL A 1 72 ? 2.048 7.969 8.614 1.00 87.69 72 VAL A N 1
ATOM 569 C CA . VAL A 1 72 ? 3.361 7.506 9.089 1.00 87.69 72 VAL A CA 1
ATOM 570 C C . VAL A 1 72 ? 4.123 6.818 7.962 1.00 87.69 72 VAL A C 1
ATOM 572 O O . VAL A 1 72 ? 5.308 7.086 7.748 1.00 87.69 72 VAL A O 1
ATOM 575 N N . THR A 1 73 ? 3.447 5.934 7.234 1.00 88.69 73 THR A N 1
ATOM 576 C CA . THR A 1 73 ? 4.028 5.196 6.110 1.00 88.69 73 THR A CA 1
ATOM 577 C C . THR A 1 73 ? 4.363 6.118 4.949 1.00 88.69 73 THR A C 1
ATOM 579 O O . THR A 1 73 ? 5.468 5.995 4.435 1.00 88.69 73 THR A O 1
ATOM 582 N N . TYR A 1 74 ? 3.529 7.119 4.648 1.00 85.62 74 TYR A N 1
ATOM 583 C CA . TYR A 1 74 ? 3.851 8.179 3.686 1.00 85.62 74 TYR A CA 1
ATOM 584 C C . TYR A 1 74 ? 5.166 8.896 4.032 1.00 85.62 74 TYR A C 1
ATOM 586 O O . TYR A 1 74 ? 6.048 9.050 3.192 1.00 85.62 74 TYR A O 1
ATOM 594 N N . CYS A 1 75 ? 5.365 9.272 5.300 1.00 83.69 75 CYS A N 1
ATOM 595 C CA . CYS A 1 75 ? 6.612 9.917 5.719 1.00 83.69 75 CYS A CA 1
ATOM 596 C C . CYS A 1 75 ? 7.839 8.996 5.580 1.00 83.69 75 CYS A C 1
ATOM 598 O O . CYS A 1 75 ? 8.940 9.465 5.287 1.00 83.69 75 CYS A O 1
ATOM 600 N N . ARG A 1 76 ? 7.677 7.690 5.827 1.00 87.50 76 ARG A N 1
ATOM 601 C CA . ARG A 1 76 ? 8.755 6.693 5.701 1.00 87.50 76 ARG A CA 1
ATOM 602 C C . ARG A 1 76 ? 9.083 6.389 4.238 1.00 87.50 76 ARG A C 1
ATOM 604 O O . ARG A 1 76 ? 10.259 6.248 3.914 1.00 87.50 76 ARG A O 1
ATOM 611 N N . GLU A 1 77 ? 8.056 6.306 3.399 1.00 85.38 77 GLU A N 1
ATOM 612 C CA . GLU A 1 77 ? 8.122 6.131 1.947 1.00 85.38 77 GLU A CA 1
ATOM 613 C C . GLU A 1 77 ? 8.822 7.312 1.284 1.00 85.38 77 GLU A C 1
ATOM 615 O O . GLU A 1 77 ? 9.800 7.094 0.580 1.00 85.38 77 GLU A O 1
ATOM 620 N N . ASN A 1 78 ? 8.432 8.551 1.600 1.00 82.62 78 ASN A N 1
ATOM 621 C CA . ASN A 1 78 ? 9.102 9.733 1.057 1.00 82.62 78 ASN A CA 1
ATOM 622 C C . ASN A 1 78 ? 10.597 9.733 1.370 1.00 82.62 78 ASN A C 1
ATOM 624 O O . ASN A 1 78 ? 11.395 10.002 0.493 1.00 82.62 78 ASN A O 1
ATOM 628 N N . ARG A 1 79 ? 11.019 9.328 2.575 1.00 82.94 79 ARG A N 1
ATOM 629 C CA . ARG A 1 79 ? 12.458 9.213 2.881 1.00 82.94 79 ARG A CA 1
ATOM 630 C C . ARG A 1 79 ? 13.191 8.160 2.054 1.00 82.94 79 ARG A C 1
ATOM 632 O O . ARG A 1 79 ? 14.410 8.235 1.951 1.00 82.94 79 ARG A O 1
ATOM 639 N N . LEU A 1 80 ? 12.494 7.123 1.594 1.00 81.88 80 LEU A N 1
ATOM 640 C CA . LEU A 1 80 ? 13.075 6.134 0.691 1.00 81.88 80 LEU A CA 1
ATOM 641 C C . LEU A 1 80 ? 13.154 6.696 -0.729 1.00 81.88 80 LEU A C 1
ATOM 643 O O . LEU A 1 80 ? 14.215 6.610 -1.337 1.00 81.88 80 LEU A O 1
ATOM 647 N N . ALA A 1 81 ? 12.068 7.307 -1.207 1.00 77.88 81 ALA A N 1
ATOM 648 C CA . ALA A 1 81 ? 11.979 7.894 -2.539 1.00 77.88 81 ALA A CA 1
ATOM 649 C C . ALA A 1 81 ? 12.915 9.102 -2.720 1.00 77.88 81 ALA A C 1
ATOM 651 O O . ALA A 1 81 ? 13.624 9.169 -3.712 1.00 77.88 81 ALA A O 1
ATOM 652 N N . ASP A 1 82 ? 13.002 9.999 -1.734 1.00 80.75 82 ASP A N 1
ATOM 653 C CA . ASP A 1 82 ? 13.887 11.176 -1.738 1.00 80.75 82 ASP A CA 1
ATOM 654 C C . ASP A 1 82 ? 15.376 10.798 -1.822 1.00 80.75 82 ASP A C 1
ATOM 656 O O . ASP A 1 82 ? 16.207 11.622 -2.197 1.00 80.75 82 ASP A O 1
ATOM 660 N N . ASN A 1 83 ? 15.721 9.568 -1.428 1.00 79.81 83 ASN A N 1
ATOM 661 C CA . ASN A 1 83 ? 17.073 9.024 -1.515 1.00 79.81 83 ASN A CA 1
ATOM 662 C C . ASN A 1 83 ? 17.208 7.980 -2.640 1.00 79.81 83 ASN A C 1
ATOM 664 O O . ASN A 1 83 ? 18.115 7.147 -2.593 1.00 79.81 83 ASN A O 1
ATOM 668 N N . ASP A 1 84 ? 16.270 7.958 -3.595 1.00 76.69 84 ASP A N 1
ATOM 669 C CA . ASP A 1 84 ? 16.209 7.030 -4.734 1.00 76.69 84 ASP A CA 1
ATOM 670 C C . ASP A 1 84 ? 16.380 5.551 -4.340 1.00 76.69 84 ASP A C 1
ATOM 672 O O . ASP A 1 84 ? 16.953 4.738 -5.064 1.00 76.69 84 ASP A O 1
ATOM 676 N N . PHE A 1 85 ? 15.920 5.182 -3.139 1.00 77.12 85 PHE A N 1
ATOM 677 C CA . PHE A 1 85 ? 16.091 3.847 -2.560 1.00 77.12 85 PHE A CA 1
ATOM 678 C C . PHE A 1 85 ? 17.557 3.357 -2.573 1.00 77.12 85 PHE A C 1
ATOM 680 O O . PHE A 1 85 ? 17.822 2.151 -2.637 1.00 77.12 85 PHE A O 1
ATOM 687 N N . SER A 1 86 ? 18.523 4.276 -2.522 1.00 77.88 86 SER A N 1
ATOM 688 C CA . SER A 1 86 ? 19.956 3.984 -2.666 1.00 77.88 86 SER A CA 1
ATOM 689 C C . SER A 1 86 ? 20.576 3.315 -1.432 1.00 77.88 86 SER A C 1
ATOM 691 O O . SER A 1 86 ? 21.575 2.604 -1.555 1.00 77.88 86 SER A O 1
ATOM 693 N N . ASP A 1 87 ? 19.959 3.473 -0.256 1.00 81.62 87 ASP A N 1
ATOM 694 C CA . ASP A 1 87 ? 20.417 2.852 0.989 1.00 81.62 87 ASP A CA 1
ATOM 695 C C . ASP A 1 87 ? 20.429 1.314 0.899 1.00 81.62 87 ASP A C 1
ATOM 697 O O . ASP A 1 87 ? 19.538 0.687 0.310 1.00 81.62 87 ASP A O 1
ATOM 701 N N . SER A 1 88 ? 21.410 0.678 1.548 1.00 79.62 88 SER A N 1
ATOM 702 C CA . SER A 1 88 ? 21.548 -0.786 1.569 1.00 79.62 88 SER A CA 1
ATOM 703 C C . SER A 1 88 ? 20.414 -1.499 2.313 1.00 79.62 88 SER A C 1
ATOM 705 O O . SER A 1 88 ? 20.164 -2.676 2.060 1.00 79.62 88 SER A O 1
ATOM 707 N N . ASP A 1 89 ? 19.711 -0.792 3.200 1.00 80.44 89 ASP A N 1
ATOM 708 C CA . ASP A 1 89 ? 18.566 -1.285 3.968 1.00 80.44 89 ASP A CA 1
ATOM 709 C C . ASP A 1 89 ? 17.207 -0.924 3.335 1.00 80.44 89 ASP A C 1
ATOM 711 O O . ASP A 1 89 ? 16.154 -1.203 3.913 1.00 80.44 89 ASP A O 1
ATOM 715 N N . SER A 1 90 ? 17.202 -0.329 2.135 1.00 76.50 90 SER A N 1
ATOM 716 C CA . SER A 1 90 ? 15.989 0.128 1.439 1.00 76.50 90 SER A CA 1
ATOM 717 C C . SER A 1 90 ? 14.921 -0.965 1.310 1.00 76.50 90 SER A C 1
ATOM 719 O O . SER A 1 90 ? 13.760 -0.715 1.629 1.00 76.50 90 SER A O 1
ATOM 721 N N . LEU A 1 91 ? 15.302 -2.196 0.947 1.00 70.50 91 LEU A N 1
ATOM 722 C CA . LEU A 1 91 ? 14.380 -3.338 0.861 1.00 70.50 91 LEU A CA 1
ATOM 723 C C . LEU A 1 91 ? 13.767 -3.708 2.222 1.00 70.50 91 LEU A C 1
ATOM 725 O O . LEU A 1 91 ? 12.572 -3.991 2.322 1.00 70.50 91 LEU A O 1
ATOM 729 N N . GLU A 1 92 ? 14.569 -3.704 3.289 1.00 75.31 92 GLU A N 1
ATOM 730 C CA . GLU A 1 92 ? 14.079 -3.986 4.642 1.00 75.31 92 GLU A CA 1
ATOM 731 C C . GLU A 1 92 ? 13.076 -2.916 5.089 1.00 75.31 92 GLU A C 1
ATOM 733 O O . GLU A 1 92 ? 12.021 -3.228 5.651 1.00 75.31 92 GLU A O 1
ATOM 738 N N . ARG A 1 93 ? 13.363 -1.652 4.770 1.00 82.62 93 ARG A N 1
ATOM 739 C CA . ARG A 1 93 ? 12.485 -0.516 5.058 1.00 82.62 93 ARG A CA 1
ATOM 740 C C . ARG A 1 93 ? 11.187 -0.562 4.249 1.00 82.62 93 ARG A C 1
ATOM 742 O O . ARG A 1 93 ? 10.140 -0.284 4.834 1.00 82.62 93 ARG A O 1
ATOM 749 N N . VAL A 1 94 ? 11.225 -0.974 2.977 1.00 73.44 94 VAL A N 1
ATOM 750 C CA . VAL A 1 94 ? 10.025 -1.233 2.154 1.00 73.44 94 VAL A CA 1
ATOM 751 C C . VAL A 1 94 ? 9.153 -2.307 2.806 1.00 73.44 94 VAL A C 1
ATOM 753 O O . VAL A 1 94 ? 7.981 -2.057 3.091 1.00 73.44 94 VAL A O 1
ATOM 756 N N . HIS A 1 95 ? 9.723 -3.465 3.159 1.00 74.19 95 HIS A N 1
ATOM 757 C CA . HIS A 1 95 ? 8.980 -4.520 3.861 1.00 74.19 95 HIS A CA 1
ATOM 758 C C . HIS A 1 95 ? 8.412 -4.048 5.201 1.00 74.19 95 HIS A C 1
ATOM 760 O O . HIS A 1 95 ? 7.326 -4.457 5.607 1.00 74.19 95 HIS A O 1
ATOM 766 N N . ALA A 1 96 ? 9.139 -3.201 5.926 1.00 83.38 96 ALA A N 1
ATOM 767 C CA . ALA A 1 96 ? 8.668 -2.653 7.187 1.00 83.38 96 ALA A CA 1
ATOM 768 C C . ALA A 1 96 ? 7.519 -1.643 7.016 1.00 83.38 96 ALA A C 1
ATOM 770 O O . ALA A 1 96 ? 6.769 -1.449 7.967 1.00 83.38 96 ALA A O 1
ATOM 771 N N . ILE A 1 97 ? 7.377 -0.990 5.859 1.00 82.31 97 ILE A N 1
ATOM 772 C CA . ILE A 1 97 ? 6.210 -0.151 5.545 1.00 82.31 97 ILE A CA 1
ATOM 773 C C . ILE A 1 97 ? 5.012 -1.030 5.173 1.00 82.31 97 ILE A C 1
ATOM 775 O O . ILE A 1 97 ? 3.932 -0.844 5.729 1.00 82.31 97 ILE A O 1
ATOM 779 N N . ILE A 1 98 ? 5.214 -2.026 4.304 1.00 75.44 98 ILE A N 1
ATOM 780 C CA . ILE A 1 98 ? 4.155 -2.959 3.883 1.00 75.44 98 ILE A CA 1
ATOM 781 C C . ILE A 1 98 ? 3.560 -3.682 5.094 1.00 75.44 98 ILE A C 1
ATOM 783 O O . ILE A 1 98 ? 2.344 -3.688 5.257 1.00 75.44 98 ILE A O 1
ATOM 787 N N . ARG A 1 99 ? 4.401 -4.192 6.003 1.00 83.69 99 ARG A N 1
ATOM 788 C CA . ARG A 1 99 ? 3.936 -4.851 7.233 1.00 83.69 99 ARG A CA 1
ATOM 789 C C . ARG A 1 99 ? 3.086 -3.941 8.119 1.00 83.69 99 ARG A C 1
ATOM 791 O O . ARG A 1 99 ? 2.122 -4.417 8.707 1.00 83.69 99 ARG A O 1
ATOM 798 N N . SER A 1 100 ? 3.412 -2.648 8.216 1.00 89.38 100 SER A N 1
ATOM 799 C CA . SER A 1 100 ? 2.582 -1.691 8.964 1.00 89.38 100 SER A CA 1
ATOM 800 C C . SER A 1 100 ? 1.200 -1.529 8.322 1.00 89.38 100 SER A C 1
ATOM 802 O O . SER A 1 100 ? 0.196 -1.517 9.025 1.00 89.38 100 SER A O 1
ATOM 804 N N . LEU A 1 101 ? 1.135 -1.457 6.989 1.00 85.69 101 LEU A N 1
ATOM 805 C CA . LEU A 1 101 ? -0.128 -1.382 6.250 1.00 85.69 101 LEU A CA 1
ATOM 806 C C . LEU A 1 101 ? -0.962 -2.666 6.408 1.00 85.69 101 LEU A C 1
ATOM 808 O O . LEU A 1 101 ? -2.159 -2.591 6.671 1.00 85.69 101 LEU A O 1
ATOM 812 N N . GLU A 1 102 ? -0.330 -3.839 6.317 1.00 85.69 102 GLU A N 1
ATOM 813 C CA . GLU A 1 102 ? -0.975 -5.146 6.527 1.00 85.69 102 GLU A CA 1
ATOM 814 C C . GLU A 1 102 ? -1.488 -5.330 7.958 1.00 85.69 102 GLU A C 1
ATOM 816 O O . GLU A 1 102 ? -2.506 -5.985 8.189 1.00 85.69 102 GLU A O 1
ATOM 821 N N . HIS A 1 103 ? -0.801 -4.751 8.944 1.00 92.75 103 HIS A N 1
ATOM 822 C CA . HIS A 1 103 ? -1.213 -4.869 10.335 1.00 92.75 103 HIS A CA 1
ATOM 823 C C . HIS A 1 103 ? -2.588 -4.230 10.585 1.00 92.75 103 HIS A C 1
ATOM 825 O O . HIS A 1 103 ? -3.413 -4.821 11.279 1.00 92.75 103 HIS A O 1
ATOM 831 N N . VAL A 1 104 ? -2.901 -3.109 9.925 1.00 92.00 104 VAL A N 1
ATOM 832 C CA . VAL A 1 104 ? -4.236 -2.483 9.981 1.00 92.00 104 VAL A CA 1
ATOM 833 C C . VAL A 1 104 ? -5.321 -3.435 9.468 1.00 92.00 104 VAL A C 1
ATOM 835 O O . VAL A 1 104 ? -6.394 -3.560 10.064 1.00 92.00 104 VAL A O 1
ATOM 838 N N . GLU A 1 105 ? -5.051 -4.153 8.380 1.00 87.62 105 GLU A N 1
ATOM 839 C CA . GLU A 1 105 ? -5.986 -5.135 7.827 1.00 87.62 105 GLU A CA 1
ATOM 840 C C . GLU A 1 105 ? -6.181 -6.335 8.757 1.00 87.62 105 GLU A C 1
ATOM 842 O O . GLU A 1 105 ? -7.286 -6.872 8.863 1.00 87.62 105 GLU A O 1
ATOM 847 N N . ASN A 1 106 ? -5.118 -6.758 9.442 1.00 89.62 106 ASN A N 1
ATOM 848 C CA . ASN A 1 106 ? -5.176 -7.851 10.407 1.00 89.62 106 ASN A CA 1
ATOM 849 C C . ASN A 1 106 ? -5.994 -7.456 11.639 1.00 89.62 106 ASN A C 1
ATOM 851 O O . ASN A 1 106 ? -6.926 -8.181 11.987 1.00 89.62 106 ASN A O 1
ATOM 855 N N . ILE A 1 107 ? -5.760 -6.265 12.200 1.00 91.19 107 ILE A N 1
ATOM 856 C CA . ILE A 1 107 ? -6.593 -5.701 13.273 1.00 91.19 107 ILE A CA 1
ATOM 857 C C . ILE A 1 107 ? -8.062 -5.637 12.831 1.00 91.19 107 ILE A C 1
ATOM 859 O O . ILE A 1 107 ? -8.959 -6.002 13.592 1.00 91.19 107 ILE A O 1
ATOM 863 N N . THR A 1 108 ? -8.326 -5.231 11.583 1.00 90.00 108 THR A N 1
ATOM 864 C CA . THR A 1 108 ? -9.692 -5.191 11.031 1.00 90.00 108 THR A CA 1
ATOM 865 C C . THR A 1 108 ? -10.371 -6.561 11.116 1.00 90.00 108 THR A C 1
ATOM 867 O O . THR A 1 108 ? -11.507 -6.667 11.574 1.00 90.00 108 THR A O 1
ATOM 870 N N . LYS A 1 109 ? -9.667 -7.629 10.726 1.00 88.06 109 LYS A N 1
ATOM 871 C CA . LYS A 1 109 ? -10.182 -9.005 10.796 1.00 88.06 109 LYS A CA 1
ATOM 872 C C . LYS A 1 109 ? -10.350 -9.475 12.245 1.00 88.06 109 LYS A C 1
ATOM 874 O O . LYS A 1 109 ? -11.363 -10.088 12.566 1.00 88.06 109 LYS A O 1
ATOM 879 N N . HIS A 1 110 ? -9.402 -9.160 13.129 1.00 89.12 110 HIS A N 1
ATOM 880 C CA . HIS A 1 110 ? -9.457 -9.537 14.548 1.00 89.12 110 HIS A CA 1
ATOM 881 C C . HIS A 1 110 ? -10.577 -8.824 15.320 1.00 89.12 110 HIS A C 1
ATOM 883 O O . HIS A 1 110 ? -11.081 -9.351 16.309 1.00 89.12 110 HIS A O 1
ATOM 889 N N . LEU A 1 111 ? -11.036 -7.661 14.847 1.00 85.94 111 LEU A N 1
ATOM 890 C CA . LEU A 1 111 ? -12.238 -6.997 15.363 1.00 85.94 111 LEU A CA 1
ATOM 891 C C . LEU A 1 111 ? -13.552 -7.690 14.964 1.00 85.94 111 LEU A C 1
ATOM 893 O O . LEU A 1 111 ? -14.615 -7.281 15.435 1.00 85.94 111 LEU A O 1
ATOM 897 N N . GLY A 1 112 ? -13.486 -8.737 14.139 1.00 86.31 112 GLY A N 1
ATOM 898 C CA . GLY A 1 112 ? -14.634 -9.538 13.725 1.00 86.31 112 GLY A CA 1
ATOM 899 C C . GLY A 1 112 ? -15.318 -9.047 12.451 1.00 86.31 112 GLY A C 1
ATOM 900 O O . GLY A 1 112 ? -16.376 -9.570 12.107 1.00 86.31 112 GLY A O 1
ATOM 901 N N . PHE A 1 113 ? -14.740 -8.073 11.738 1.00 86.69 113 PHE A N 1
ATOM 902 C CA . PHE A 1 113 ? -15.246 -7.690 10.422 1.00 86.69 113 PHE A CA 1
ATOM 903 C C . PHE A 1 113 ? -14.979 -8.805 9.419 1.00 86.69 113 PHE A C 1
ATOM 905 O O . PHE A 1 113 ? -13.872 -9.343 9.334 1.00 86.69 113 PHE A O 1
ATOM 912 N N . SER A 1 114 ? -15.995 -9.132 8.622 1.00 84.88 114 SER A N 1
ATOM 913 C CA . SER A 1 114 ? -15.870 -10.168 7.604 1.00 84.88 114 SER A CA 1
ATOM 914 C C . SER A 1 114 ? -14.870 -9.745 6.536 1.00 84.88 114 SER A C 1
ATOM 916 O O . SER A 1 114 ? -14.111 -10.578 6.050 1.00 84.88 114 SER A O 1
ATOM 918 N N . THR A 1 115 ? -14.806 -8.452 6.202 1.00 84.44 115 THR A N 1
ATOM 919 C CA . THR A 1 115 ? -13.899 -7.896 5.192 1.00 84.44 115 THR A CA 1
ATOM 920 C C . THR A 1 115 ? -13.187 -6.633 5.680 1.00 84.44 115 THR A C 1
ATOM 922 O O . THR A 1 115 ? -13.689 -5.915 6.540 1.00 84.44 115 THR A O 1
ATOM 925 N N . VAL A 1 116 ? -12.020 -6.331 5.097 1.00 82.69 116 VAL A N 1
ATOM 926 C CA . VAL A 1 116 ? -11.298 -5.076 5.372 1.00 82.69 116 VAL A CA 1
ATOM 927 C C . VAL A 1 116 ? -12.151 -3.867 4.968 1.00 82.69 116 VAL A C 1
ATOM 929 O O . VAL A 1 116 ? -12.253 -2.908 5.724 1.00 82.69 116 VAL A O 1
ATOM 932 N N . VAL A 1 117 ? -12.847 -3.961 3.831 1.00 81.50 117 VAL A N 1
ATOM 933 C CA . VAL A 1 117 ? -13.778 -2.938 3.329 1.00 81.50 117 VAL A CA 1
ATOM 934 C C . VAL A 1 117 ? -14.932 -2.687 4.304 1.00 81.50 117 VAL A C 1
ATOM 936 O O . VAL A 1 117 ? -15.331 -1.547 4.504 1.00 81.50 117 VAL A O 1
ATOM 939 N N . GLU A 1 118 ? -15.455 -3.719 4.966 1.00 86.31 118 GLU A N 1
ATOM 940 C CA . GLU A 1 118 ? -16.534 -3.565 5.950 1.00 86.31 118 GLU A CA 1
ATOM 941 C C . GLU A 1 118 ? -16.099 -2.747 7.178 1.00 86.31 118 GLU A C 1
ATOM 943 O O . GLU A 1 118 ? -16.896 -1.961 7.708 1.00 86.31 118 GLU A O 1
ATOM 948 N N . GLY A 1 119 ? -14.855 -2.937 7.628 1.00 87.12 119 GLY A N 1
ATOM 949 C CA . GLY A 1 119 ? -14.291 -2.236 8.782 1.00 87.12 119 GLY A CA 1
ATOM 950 C C . GLY A 1 119 ? -13.752 -0.843 8.450 1.00 87.12 119 GLY A C 1
ATOM 951 O O . GLY A 1 119 ? -13.997 0.101 9.199 1.00 87.12 119 GLY A O 1
ATOM 952 N N . LEU A 1 120 ? -13.045 -0.702 7.326 1.00 87.62 120 LEU A N 1
ATOM 953 C CA . LEU A 1 120 ? -12.364 0.534 6.929 1.00 87.62 120 LEU A CA 1
ATOM 954 C C . LEU A 1 120 ? -13.179 1.424 5.988 1.00 87.62 120 LEU A C 1
ATOM 956 O O . LEU A 1 120 ? -12.977 2.637 5.974 1.00 87.62 120 LEU A O 1
ATOM 960 N N . GLY A 1 121 ? -14.123 0.861 5.242 1.00 85.19 121 GLY A N 1
ATOM 961 C CA . GLY A 1 121 ? -14.717 1.503 4.072 1.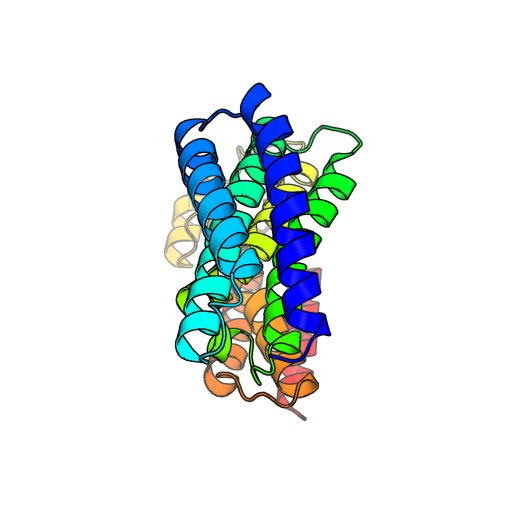00 85.19 121 GLY A CA 1
ATOM 962 C C . GLY A 1 121 ? -13.859 1.318 2.817 1.00 85.19 121 GLY A C 1
ATOM 963 O O . GLY A 1 121 ? -12.671 1.001 2.897 1.00 85.19 121 GLY A O 1
ATOM 964 N N . GLU A 1 122 ? -14.482 1.512 1.653 1.00 75.81 122 GLU A N 1
ATOM 965 C CA . GLU A 1 122 ? -13.859 1.308 0.337 1.00 75.81 122 GLU A CA 1
ATOM 966 C C . GLU A 1 122 ? -12.630 2.198 0.149 1.00 75.81 122 GLU A C 1
ATOM 968 O O . GLU A 1 122 ? -11.551 1.685 -0.125 1.00 75.81 122 GLU A O 1
ATOM 973 N N . GLU A 1 123 ? -12.764 3.502 0.411 1.00 75.94 123 GLU A N 1
ATOM 974 C CA . GLU A 1 123 ? -11.695 4.479 0.181 1.00 75.94 123 GLU A CA 1
ATOM 975 C C . GLU A 1 123 ? -10.403 4.131 0.930 1.00 75.94 123 GLU A C 1
ATOM 977 O O . GLU A 1 123 ? -9.325 4.141 0.346 1.00 75.94 123 GLU A O 1
ATOM 982 N N . LEU A 1 124 ? -10.487 3.806 2.225 1.00 77.56 124 LEU A N 1
ATOM 983 C CA . LEU A 1 124 ? -9.302 3.517 3.038 1.00 77.56 124 LEU A CA 1
ATOM 984 C C . LEU A 1 124 ? -8.696 2.149 2.718 1.00 77.56 124 LEU A C 1
ATOM 986 O O . LEU A 1 124 ? -7.472 2.030 2.690 1.00 77.56 124 LEU A O 1
ATOM 990 N N . ALA A 1 125 ? -9.530 1.135 2.470 1.00 73.56 125 ALA A N 1
ATOM 991 C CA . ALA A 1 125 ? -9.060 -0.192 2.084 1.00 73.56 125 ALA A CA 1
ATOM 992 C C . ALA A 1 125 ? -8.327 -0.146 0.734 1.00 73.56 125 ALA A C 1
ATOM 994 O O . ALA A 1 125 ? -7.222 -0.667 0.606 1.00 73.56 125 ALA A O 1
ATOM 995 N N . GLU A 1 126 ? -8.904 0.550 -0.245 1.00 76.12 126 GLU A N 1
ATOM 996 C CA . GLU A 1 126 ? -8.284 0.791 -1.544 1.00 76.12 126 GLU A CA 1
ATOM 997 C C . GLU A 1 126 ? -6.980 1.595 -1.396 1.00 76.12 126 GLU A C 1
ATOM 999 O O . GLU A 1 126 ? -5.951 1.234 -1.965 1.00 76.12 126 GLU A O 1
ATOM 1004 N N . CYS A 1 127 ? -6.977 2.646 -0.571 1.00 76.31 127 CYS A N 1
ATOM 1005 C CA . CYS A 1 127 ? -5.802 3.488 -0.338 1.00 76.31 127 CYS A CA 1
ATOM 1006 C C . CYS A 1 127 ? -4.601 2.710 0.234 1.00 76.31 127 CYS A C 1
ATOM 1008 O O . CYS A 1 127 ? -3.456 2.992 -0.131 1.00 76.31 127 CYS A O 1
ATOM 1010 N N . ILE A 1 128 ? -4.855 1.735 1.116 1.00 76.56 128 ILE A N 1
ATOM 1011 C CA . ILE A 1 128 ? -3.832 0.835 1.667 1.00 76.56 128 ILE A CA 1
ATOM 1012 C C . ILE A 1 128 ? -3.185 0.003 0.552 1.00 76.56 128 ILE A C 1
ATOM 1014 O O . ILE A 1 128 ? -1.956 -0.042 0.465 1.00 76.56 128 ILE A O 1
ATOM 1018 N N . GLU A 1 129 ? -3.989 -0.605 -0.320 1.00 74.38 129 GLU A N 1
ATOM 1019 C CA . GLU A 1 129 ? -3.492 -1.434 -1.424 1.00 74.38 129 GLU A CA 1
ATOM 1020 C C . GLU A 1 129 ? -2.721 -0.608 -2.459 1.00 74.38 129 GLU A C 1
ATOM 1022 O O . GLU A 1 129 ? -1.610 -0.983 -2.845 1.00 74.38 129 GLU A O 1
ATOM 1027 N N . TRP A 1 130 ? -3.232 0.575 -2.823 1.00 74.88 130 TRP A N 1
ATOM 1028 C CA . TRP A 1 130 ? -2.504 1.506 -3.689 1.00 74.88 130 TRP A CA 1
ATOM 1029 C C . TRP A 1 130 ? -1.144 1.886 -3.114 1.00 74.88 130 TRP A C 1
ATOM 1031 O O . TRP A 1 130 ? -0.172 1.969 -3.864 1.00 74.88 130 TRP A O 1
ATOM 1041 N N . ARG A 1 131 ? -1.042 2.094 -1.794 1.00 76.75 131 ARG A N 1
ATOM 1042 C CA . ARG A 1 131 ? 0.236 2.459 -1.169 1.00 76.75 131 ARG A CA 1
ATOM 1043 C C . ARG A 1 131 ? 1.253 1.333 -1.225 1.00 76.75 131 ARG A C 1
ATOM 1045 O O . ARG A 1 131 ? 2.409 1.580 -1.553 1.00 76.75 131 ARG A O 1
ATOM 1052 N N . LYS A 1 132 ? 0.832 0.096 -0.945 1.00 74.44 132 LYS A N 1
ATOM 1053 C CA . LYS A 1 132 ? 1.709 -1.078 -1.068 1.00 74.44 132 LYS A CA 1
ATOM 1054 C C . LYS A 1 132 ? 2.214 -1.222 -2.502 1.00 74.44 132 LYS A C 1
ATOM 1056 O O . LYS A 1 132 ? 3.419 -1.342 -2.710 1.00 74.44 132 LYS A O 1
ATOM 1061 N N . GLY A 1 133 ? 1.300 -1.167 -3.475 1.00 56.78 133 GLY A N 1
ATOM 1062 C CA . GLY A 1 133 ? 1.625 -1.291 -4.895 1.00 56.78 133 GL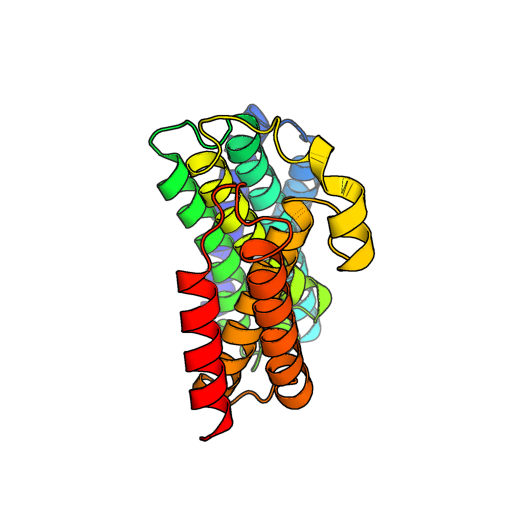Y A CA 1
ATOM 1063 C C . GLY A 1 133 ? 2.563 -0.185 -5.380 1.00 56.78 133 GLY A C 1
ATOM 1064 O O . GLY A 1 133 ? 3.596 -0.480 -5.976 1.00 56.78 133 GLY A O 1
ATOM 1065 N N . GLY A 1 134 ? 2.250 1.075 -5.063 1.00 68.38 134 GLY A N 1
ATOM 1066 C CA . GLY A 1 134 ? 3.063 2.236 -5.428 1.00 68.38 134 GLY A CA 1
ATOM 1067 C C . GLY A 1 134 ? 4.467 2.204 -4.822 1.00 68.38 134 GLY A C 1
ATOM 1068 O O . GLY A 1 134 ? 5.440 2.465 -5.523 1.00 68.38 134 GLY A O 1
ATOM 1069 N N . LEU A 1 135 ? 4.599 1.812 -3.552 1.00 72.25 135 LEU A N 1
ATOM 1070 C CA . LEU A 1 135 ? 5.900 1.702 -2.894 1.00 72.25 135 LEU A CA 1
ATOM 1071 C C . LEU A 1 135 ? 6.782 0.613 -3.518 1.00 72.25 135 LEU A C 1
ATOM 1073 O O . LEU A 1 135 ? 7.959 0.856 -3.783 1.00 72.25 135 LEU A O 1
ATOM 1077 N N . VAL A 1 136 ? 6.226 -0.584 -3.743 1.00 55.75 136 VAL A N 1
ATOM 1078 C CA . VAL A 1 136 ? 6.951 -1.687 -4.401 1.00 55.75 136 VAL A CA 1
ATOM 1079 C C . VAL A 1 136 ? 7.370 -1.269 -5.803 1.00 55.75 136 VAL A C 1
ATOM 1081 O O . VAL A 1 136 ? 8.509 -1.504 -6.197 1.00 55.75 136 VAL A O 1
ATOM 1084 N N . TYR A 1 137 ? 6.473 -0.599 -6.522 1.00 57.25 137 TYR A N 1
ATOM 1085 C CA . TYR A 1 137 ? 6.756 -0.076 -7.843 1.00 57.25 137 TYR A CA 1
ATOM 1086 C C . TYR A 1 137 ? 7.931 0.898 -7.849 1.00 57.25 137 TYR A C 1
ATOM 1088 O O . TYR A 1 137 ? 8.896 0.665 -8.571 1.00 57.25 137 TYR A O 1
ATOM 1096 N N . MET A 1 138 ? 7.876 1.957 -7.037 1.00 67.31 138 MET A N 1
ATOM 1097 C CA . MET A 1 138 ? 8.946 2.953 -6.982 1.00 67.31 138 MET A CA 1
ATOM 1098 C C . MET A 1 138 ? 10.283 2.320 -6.599 1.00 67.31 138 MET A C 1
ATOM 1100 O O . MET A 1 138 ? 11.296 2.633 -7.212 1.00 67.31 138 MET A O 1
ATOM 1104 N N . PHE A 1 139 ? 10.284 1.378 -5.649 1.00 62.34 139 PHE A N 1
ATOM 1105 C CA . PHE A 1 139 ? 11.489 0.635 -5.295 1.00 62.34 139 PHE A CA 1
ATOM 1106 C C . PHE A 1 139 ? 12.058 -0.139 -6.492 1.00 62.34 139 PHE A C 1
ATOM 1108 O O . PHE A 1 139 ? 13.246 -0.017 -6.778 1.00 62.34 139 PHE A O 1
ATOM 1115 N N . CYS A 1 140 ? 11.230 -0.909 -7.205 1.00 52.81 140 CYS A N 1
ATOM 1116 C CA . CYS A 1 140 ? 11.661 -1.647 -8.393 1.00 52.81 140 CYS A CA 1
ATOM 1117 C C . CYS A 1 140 ? 12.155 -0.701 -9.498 1.00 52.81 140 CYS A C 1
ATOM 1119 O O . CYS A 1 140 ? 13.239 -0.916 -10.028 1.00 52.81 140 CYS A O 1
ATOM 1121 N N . GLN A 1 141 ? 11.425 0.383 -9.777 1.00 57.97 141 GLN A N 1
ATOM 1122 C CA . GLN A 1 141 ? 11.787 1.375 -10.791 1.00 57.97 141 GLN A CA 1
ATOM 1123 C C . GLN A 1 141 ? 13.124 2.052 -10.482 1.00 57.97 141 GLN A C 1
ATOM 1125 O O . GLN A 1 141 ? 13.958 2.181 -11.369 1.00 57.97 141 GLN A O 1
ATOM 1130 N N . SER A 1 142 ? 13.365 2.461 -9.234 1.00 62.72 142 SER A N 1
ATOM 1131 C CA . SER A 1 142 ? 14.653 3.042 -8.834 1.00 62.72 142 SER A CA 1
ATOM 1132 C C . SER A 1 142 ? 15.807 2.042 -8.940 1.00 62.72 142 SER A C 1
ATOM 1134 O O . SER A 1 142 ? 16.952 2.454 -9.076 1.00 62.72 142 SER A O 1
ATOM 1136 N N . LYS A 1 143 ? 15.534 0.731 -8.897 1.00 57.28 143 LYS A N 1
ATOM 1137 C CA . LYS A 1 143 ? 16.535 -0.311 -9.175 1.00 57.28 143 LYS A CA 1
ATOM 1138 C C . LYS A 1 143 ? 16.683 -0.636 -10.665 1.00 57.28 143 LYS A C 1
ATOM 1140 O O . LYS A 1 143 ? 17.701 -1.209 -11.038 1.00 57.28 143 LYS A O 1
ATOM 1145 N N . GLU A 1 144 ? 15.703 -0.287 -11.496 1.00 47.31 144 GLU A N 1
ATOM 1146 C CA . GLU A 1 144 ? 15.728 -0.468 -12.954 1.00 47.31 144 GLU A CA 1
ATOM 1147 C C . GLU A 1 144 ? 16.288 0.757 -13.706 1.00 47.31 144 GLU A C 1
ATOM 1149 O O . GLU A 1 144 ? 16.924 0.591 -14.742 1.00 47.31 144 GLU A O 1
ATOM 1154 N N . GLY A 1 145 ? 16.097 1.977 -13.189 1.00 47.72 145 GLY A N 1
ATOM 1155 C CA . GLY A 1 145 ? 16.422 3.261 -13.833 1.00 47.72 145 GLY A CA 1
ATOM 1156 C C . GLY A 1 145 ? 17.893 3.688 -13.824 1.00 47.72 145 GLY A C 1
ATOM 1157 O O . GLY A 1 145 ? 18.176 4.876 -13.958 1.00 47.72 145 GLY A O 1
ATOM 1158 N N . ASP A 1 146 ? 18.824 2.753 -13.674 1.00 52.84 146 ASP A N 1
ATOM 1159 C CA . ASP A 1 146 ? 20.247 3.055 -13.514 1.00 52.84 146 ASP A CA 1
ATOM 1160 C C . ASP A 1 146 ? 21.001 3.326 -14.848 1.00 52.84 146 ASP A C 1
ATOM 1162 O O . ASP A 1 146 ? 22.218 3.299 -14.783 1.00 52.84 146 ASP A O 1
ATOM 1166 N N . ASP A 1 147 ? 20.355 3.608 -16.016 1.00 44.59 147 ASP A N 1
ATOM 1167 C CA . ASP A 1 147 ? 20.983 4.228 -17.236 1.00 44.59 147 ASP A CA 1
ATOM 1168 C C . ASP A 1 147 ? 20.010 4.577 -18.449 1.00 44.59 147 ASP A C 1
ATOM 1170 O O . ASP A 1 147 ? 19.544 3.677 -19.142 1.00 44.59 147 ASP A O 1
ATOM 1174 N N . ASP A 1 148 ? 19.817 5.887 -18.779 1.00 50.06 148 ASP A N 1
ATOM 1175 C CA . ASP A 1 148 ? 19.397 6.586 -20.063 1.00 50.06 148 ASP A CA 1
ATOM 1176 C C . ASP A 1 148 ? 17.919 6.601 -20.631 1.00 50.06 148 ASP A C 1
ATOM 1178 O O . ASP A 1 148 ? 17.295 5.574 -20.865 1.00 50.06 148 ASP A O 1
ATOM 1182 N N . HIS A 1 149 ? 17.378 7.802 -20.977 1.00 51.12 149 HIS A N 1
ATOM 1183 C CA . HIS A 1 149 ? 15.967 8.097 -21.386 1.00 51.12 149 HIS A CA 1
ATOM 1184 C C . HIS A 1 149 ? 15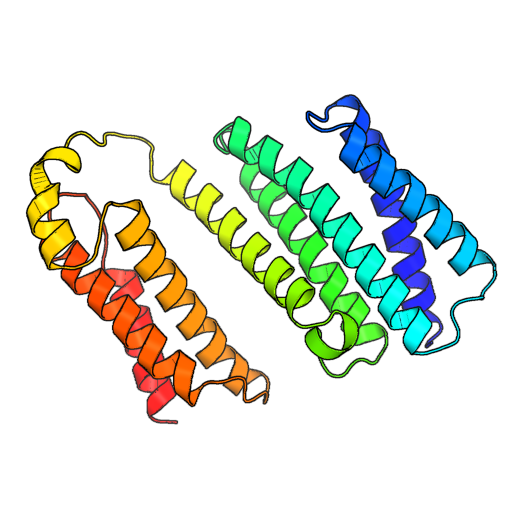.760 8.913 -22.699 1.00 51.12 149 HIS A C 1
ATOM 1186 O O . HIS A 1 149 ? 14.638 9.316 -23.028 1.00 51.12 149 HIS A O 1
ATOM 1192 N N . SER A 1 150 ? 16.806 9.187 -23.485 1.00 51.59 150 SER A N 1
ATOM 1193 C CA . SER A 1 150 ? 16.731 10.034 -24.704 1.00 51.59 150 SER A CA 1
ATOM 1194 C C . SER A 1 150 ? 15.775 9.534 -25.807 1.00 51.59 150 SER A C 1
ATOM 1196 O O . SER A 1 150 ? 15.285 10.307 -26.636 1.00 51.59 150 SER A O 1
ATOM 1198 N N . TRP A 1 151 ? 15.466 8.245 -25.789 1.00 49.72 151 TRP A N 1
ATOM 1199 C CA . TRP A 1 151 ? 14.687 7.536 -26.794 1.00 49.72 151 TRP A CA 1
ATOM 1200 C C . TRP A 1 151 ? 13.177 7.889 -26.786 1.00 49.72 151 TRP A C 1
ATOM 1202 O O . TRP A 1 151 ? 12.537 7.931 -27.839 1.00 49.72 151 TRP A O 1
ATOM 1212 N N . LEU A 1 152 ? 12.604 8.243 -25.627 1.00 43.94 152 LEU A N 1
ATOM 1213 C CA . LEU A 1 152 ? 11.155 8.461 -25.458 1.00 43.94 152 LEU A CA 1
ATOM 1214 C C . LEU A 1 152 ? 10.595 9.649 -26.241 1.00 43.94 152 LEU A C 1
ATOM 1216 O O . LEU A 1 152 ? 9.476 9.604 -26.753 1.00 43.94 152 LEU A O 1
ATOM 1220 N N . MET A 1 153 ? 11.369 10.729 -26.325 1.00 49.12 153 MET A N 1
ATOM 1221 C CA . MET A 1 153 ? 10.929 11.971 -26.961 1.00 49.12 153 MET A CA 1
ATOM 1222 C C . MET A 1 153 ? 10.801 11.830 -28.483 1.00 49.12 153 MET A C 1
ATOM 1224 O O . MET A 1 153 ? 10.026 12.554 -29.102 1.00 49.12 153 MET A O 1
ATOM 1228 N N . ALA A 1 154 ? 11.525 10.889 -29.095 1.00 49.88 154 ALA A N 1
ATOM 1229 C CA . ALA A 1 154 ? 11.519 10.691 -30.543 1.00 49.88 154 ALA A CA 1
ATOM 1230 C C . ALA A 1 154 ? 10.251 9.987 -31.065 1.00 49.88 154 ALA A C 1
ATOM 1232 O O . ALA A 1 154 ? 9.955 10.086 -32.253 1.00 49.88 154 ALA A O 1
ATOM 1233 N N . ASN A 1 155 ? 9.485 9.315 -30.195 1.00 47.53 155 ASN A N 1
ATOM 1234 C CA . ASN A 1 155 ? 8.427 8.377 -30.602 1.00 47.53 155 ASN A CA 1
ATOM 1235 C C . ASN A 1 155 ? 6.999 8.801 -30.181 1.00 47.53 155 ASN A C 1
ATOM 1237 O O . ASN A 1 155 ? 6.054 8.015 -30.269 1.00 47.53 155 ASN A O 1
ATOM 1241 N N . GLN A 1 156 ? 6.820 10.064 -29.770 1.00 44.72 156 GLN A N 1
ATOM 1242 C CA . GLN A 1 156 ? 5.588 10.641 -29.196 1.00 44.72 156 GLN A CA 1
ATOM 1243 C C . GLN A 1 156 ? 4.314 10.505 -30.061 1.00 44.72 156 GLN A C 1
ATOM 1245 O O . GLN A 1 156 ? 3.215 10.374 -29.522 1.00 44.72 156 GLN A O 1
ATOM 1250 N N . GLU A 1 157 ? 4.413 10.519 -31.391 1.00 47.94 157 GLU A N 1
ATOM 1251 C CA . GLU A 1 157 ? 3.232 10.406 -32.266 1.00 47.94 157 GLU A CA 1
ATOM 1252 C C . GLU A 1 157 ? 2.691 8.968 -32.353 1.00 47.94 157 GLU A C 1
ATOM 1254 O O . GLU A 1 157 ? 1.475 8.760 -32.335 1.00 47.94 157 GLU A O 1
ATOM 1259 N N . THR A 1 158 ? 3.575 7.965 -32.363 1.00 48.81 158 THR A N 1
ATOM 1260 C CA . THR A 1 158 ? 3.207 6.536 -32.336 1.00 48.81 158 THR A CA 1
ATOM 1261 C C . THR A 1 158 ? 2.528 6.171 -31.013 1.00 48.81 158 THR A C 1
ATOM 1263 O O . THR A 1 158 ? 1.576 5.393 -30.968 1.00 48.81 158 THR A O 1
ATOM 1266 N N . PHE A 1 159 ? 2.982 6.817 -29.944 1.00 44.41 159 PHE A N 1
ATOM 1267 C CA . PHE A 1 159 ? 2.434 6.782 -28.595 1.00 44.41 159 PHE A CA 1
ATOM 1268 C C . PHE A 1 159 ? 0.997 7.304 -28.502 1.00 44.41 159 PHE A C 1
ATOM 1270 O O . PHE A 1 159 ? 0.104 6.612 -28.009 1.00 44.41 159 PHE A O 1
ATOM 1277 N N . LEU A 1 160 ? 0.736 8.484 -29.068 1.00 48.12 160 LEU A N 1
ATOM 1278 C CA . LEU A 1 160 ? -0.600 9.087 -29.109 1.00 48.12 160 LEU A CA 1
ATOM 1279 C C . LEU A 1 160 ? -1.605 8.255 -29.918 1.00 48.12 160 LEU A C 1
ATOM 1281 O O . LEU A 1 160 ? -2.761 8.133 -29.515 1.00 48.12 160 LEU A O 1
ATOM 1285 N N . ALA A 1 161 ? -1.169 7.643 -31.023 1.00 47.59 161 ALA A N 1
ATOM 1286 C CA . ALA A 1 161 ? -2.009 6.760 -31.834 1.00 47.59 161 ALA A CA 1
ATOM 1287 C C . ALA A 1 161 ? -2.392 5.451 -31.112 1.00 47.59 161 ALA A C 1
ATOM 1289 O O . ALA A 1 161 ? -3.447 4.885 -31.396 1.00 47.59 161 ALA A O 1
ATOM 1290 N N . ALA A 1 162 ? -1.569 5.001 -30.159 1.00 45.88 162 ALA A N 1
ATOM 1291 C CA . ALA A 1 162 ? -1.821 3.836 -29.310 1.00 45.88 162 ALA A CA 1
ATOM 1292 C C . ALA A 1 162 ? -2.487 4.183 -27.959 1.00 45.88 162 ALA A C 1
ATOM 1294 O O . ALA A 1 162 ? -2.764 3.280 -27.177 1.00 45.88 162 ALA A O 1
ATOM 1295 N N . SER A 1 163 ? -2.783 5.464 -27.684 1.00 47.53 163 SER A N 1
ATOM 1296 C CA . SER A 1 163 ? -3.273 5.979 -26.384 1.00 47.53 163 SER A CA 1
ATOM 1297 C C . SER A 1 163 ? -2.293 5.829 -25.203 1.00 47.53 163 SER A C 1
ATOM 1299 O O . SER A 1 163 ? -2.711 5.714 -24.052 1.00 47.53 163 SER A O 1
ATOM 1301 N N . ILE A 1 164 ? -0.984 5.844 -25.462 1.00 51.12 164 ILE A N 1
ATOM 1302 C CA . ILE A 1 164 ? 0.081 5.598 -24.476 1.00 51.12 164 ILE A CA 1
ATOM 1303 C C . ILE A 1 164 ? 1.035 6.777 -24.525 1.00 51.12 164 ILE A C 1
ATOM 1305 O O . ILE A 1 164 ? 1.773 6.894 -25.482 1.00 51.12 164 ILE A O 1
ATOM 1309 N N . TYR A 1 165 ? 1.028 7.670 -23.537 1.00 52.84 165 TYR A N 1
ATOM 1310 C CA . TYR A 1 165 ? 1.671 8.984 -23.676 1.00 52.84 165 TYR A CA 1
ATOM 1311 C C . TYR A 1 165 ? 3.139 9.049 -23.171 1.00 52.84 165 TYR A C 1
ATOM 1313 O O . TYR A 1 165 ? 3.737 10.119 -23.268 1.00 52.84 165 TYR A O 1
ATOM 1321 N N . SER A 1 166 ? 3.722 7.957 -22.629 1.00 59.44 166 SER A N 1
ATOM 1322 C CA . SER A 1 166 ? 5.130 7.841 -22.153 1.00 59.44 166 SER A CA 1
ATOM 1323 C C . SER A 1 166 ? 5.447 6.452 -21.546 1.00 59.44 166 SER A C 1
ATOM 1325 O O . SER A 1 166 ? 4.537 5.643 -21.376 1.00 59.44 166 SER A O 1
ATOM 1327 N N . ASP A 1 167 ? 6.697 6.207 -21.120 1.00 56.09 167 ASP A N 1
ATOM 1328 C CA . ASP A 1 167 ? 7.102 5.057 -20.278 1.00 56.09 167 ASP A CA 1
ATOM 1329 C C . ASP A 1 167 ? 6.192 4.878 -19.060 1.00 56.09 167 ASP A C 1
ATOM 1331 O O . ASP A 1 167 ? 5.741 3.776 -18.769 1.00 56.09 167 ASP A O 1
ATOM 1335 N N . VAL A 1 168 ? 5.808 5.985 -18.416 1.00 57.00 168 VAL A N 1
ATOM 1336 C CA . VAL A 1 168 ? 4.857 5.989 -17.294 1.00 57.00 168 VAL A CA 1
ATOM 1337 C C . VAL A 1 168 ? 3.510 5.372 -17.687 1.00 57.00 168 VAL A C 1
ATOM 1339 O O . VAL A 1 168 ? 2.861 4.747 -16.854 1.00 57.00 168 VAL A O 1
ATOM 1342 N N . HIS A 1 169 ? 3.083 5.489 -18.945 1.00 61.09 169 HIS A N 1
ATOM 1343 C CA . HIS A 1 169 ? 1.837 4.887 -19.422 1.00 61.09 169 HIS A CA 1
ATOM 1344 C C . HIS A 1 169 ? 1.986 3.394 -19.698 1.00 61.09 169 HIS A C 1
ATOM 1346 O O . HIS A 1 169 ? 1.097 2.638 -19.322 1.00 61.09 169 HIS A O 1
ATOM 1352 N N . ALA A 1 170 ? 3.100 2.952 -20.288 1.00 67.12 170 ALA A N 1
ATOM 1353 C CA . ALA A 1 170 ? 3.384 1.522 -20.430 1.00 67.12 170 ALA A CA 1
ATOM 1354 C C . ALA A 1 170 ? 3.431 0.846 -19.053 1.00 67.12 170 ALA A C 1
ATOM 1356 O O . ALA A 1 170 ? 2.810 -0.184 -18.810 1.00 67.12 170 ALA A O 1
ATOM 1357 N N . LEU A 1 171 ? 4.069 1.511 -18.107 1.00 70.88 171 LEU A N 1
ATOM 1358 C CA . LEU A 1 171 ? 4.163 1.083 -16.726 1.00 70.88 171 LEU A CA 1
ATOM 1359 C C . LEU A 1 171 ? 2.801 1.059 -16.041 1.00 70.88 171 LEU A C 1
ATOM 1361 O O . LEU A 1 171 ? 2.437 0.057 -15.441 1.00 70.88 171 LEU A O 1
ATOM 1365 N N . SER A 1 172 ? 1.991 2.102 -16.222 1.00 69.75 172 SER A N 1
ATOM 1366 C CA . SER A 1 172 ? 0.615 2.143 -15.716 1.00 69.75 172 SER A CA 1
ATOM 1367 C C . SER A 1 172 ? -0.246 1.012 -16.289 1.00 69.75 172 SER A C 1
ATOM 1369 O O . SER A 1 172 ? -1.024 0.415 -15.550 1.00 69.75 172 SER A O 1
ATOM 1371 N N . LEU A 1 173 ? -0.093 0.678 -17.577 1.00 75.31 173 LEU A N 1
ATOM 1372 C CA . LEU A 1 173 ? -0.779 -0.455 -18.208 1.00 75.31 173 LEU A CA 1
ATOM 1373 C C . LEU A 1 173 ? -0.340 -1.790 -17.599 1.00 75.31 173 LEU A C 1
ATOM 1375 O O . LEU A 1 173 ? -1.190 -2.615 -17.263 1.00 75.31 173 LEU A O 1
ATOM 1379 N N . MET A 1 174 ? 0.967 -1.982 -17.405 1.00 88.44 174 MET A N 1
ATOM 1380 C CA . MET A 1 174 ? 1.510 -3.176 -16.761 1.00 88.44 174 MET A CA 1
ATOM 1381 C C . MET A 1 174 ? 1.003 -3.314 -15.320 1.00 88.44 174 MET A C 1
ATOM 1383 O O . MET A 1 174 ? 0.458 -4.356 -14.960 1.00 88.44 174 MET A O 1
ATOM 1387 N N . TYR A 1 175 ? 1.105 -2.248 -14.521 1.00 79.56 175 TYR A N 1
ATOM 1388 C CA . TYR A 1 175 ? 0.669 -2.231 -13.125 1.00 79.56 175 TYR A CA 1
ATOM 1389 C C . TYR A 1 175 ? -0.830 -2.460 -12.986 1.00 79.56 175 TYR A C 1
ATOM 1391 O O . TYR A 1 175 ? -1.251 -3.317 -12.213 1.00 79.56 175 TYR A O 1
ATOM 1399 N N . ALA A 1 176 ? -1.651 -1.746 -13.753 1.00 73.88 176 ALA A N 1
ATOM 1400 C CA . ALA A 1 176 ? -3.096 -1.927 -13.708 1.00 73.88 176 ALA A CA 1
ATOM 1401 C C . ALA A 1 176 ? -3.506 -3.330 -14.198 1.00 73.88 176 ALA A C 1
ATOM 1403 O O . ALA A 1 176 ? -4.414 -3.944 -13.632 1.00 73.88 176 ALA A O 1
ATOM 1404 N N . GLY A 1 177 ? -2.802 -3.873 -15.196 1.00 83.00 177 GLY A N 1
ATOM 1405 C CA . GLY A 1 177 ? -2.966 -5.248 -15.659 1.00 83.00 177 GLY A CA 1
ATOM 1406 C C . GLY A 1 177 ? -2.628 -6.290 -14.589 1.00 83.00 177 GLY A C 1
ATOM 1407 O O . GLY A 1 177 ? -3.401 -7.222 -14.359 1.00 83.00 177 GLY A O 1
ATOM 1408 N N . GLU A 1 178 ? -1.514 -6.109 -13.882 1.00 85.31 178 GLU A N 1
ATOM 1409 C CA . GLU A 1 178 ? -1.082 -6.992 -12.798 1.00 85.31 178 GLU A CA 1
ATOM 1410 C C . GLU A 1 178 ? -1.990 -6.886 -11.563 1.00 85.31 178 GLU A C 1
ATOM 1412 O O . GLU A 1 178 ? -2.323 -7.904 -10.960 1.00 85.31 178 GLU A O 1
ATOM 1417 N N . MET A 1 179 ? -2.494 -5.695 -11.228 1.00 79.19 179 MET A N 1
ATOM 1418 C CA . MET A 1 179 ? -3.493 -5.530 -10.163 1.00 79.19 179 MET A CA 1
ATOM 1419 C C . MET A 1 179 ? -4.803 -6.248 -10.491 1.00 79.19 179 MET A C 1
ATOM 1421 O O . MET A 1 179 ? -5.367 -6.924 -9.631 1.00 79.19 179 MET A O 1
ATOM 1425 N N . CYS A 1 180 ? -5.259 -6.182 -11.744 1.00 77.56 180 CYS A N 1
ATOM 1426 C CA . CYS A 1 180 ? -6.412 -6.959 -12.189 1.00 77.56 180 CYS A CA 1
ATOM 1427 C C . CYS A 1 180 ? -6.157 -8.469 -12.072 1.00 77.56 180 CYS A C 1
ATOM 1429 O O . CYS A 1 180 ? -7.049 -9.204 -11.656 1.00 77.56 180 CYS A O 1
ATOM 1431 N N . PHE A 1 181 ? -4.943 -8.938 -12.378 1.00 83.00 181 PHE A N 1
ATOM 1432 C CA . PHE A 1 181 ? -4.557 -10.332 -12.148 1.00 83.00 181 PHE A CA 1
ATOM 1433 C C . PHE A 1 181 ? -4.621 -10.729 -10.671 1.00 83.00 181 PHE A C 1
ATOM 1435 O O . PHE A 1 181 ? -5.176 -11.783 -10.349 1.00 83.00 181 PHE A O 1
ATOM 1442 N N . TRP A 1 182 ? -4.090 -9.905 -9.767 1.00 78.12 182 TRP A N 1
ATOM 1443 C CA . TRP A 1 182 ? -4.134 -10.198 -8.336 1.00 78.12 182 TRP A CA 1
ATOM 1444 C C . TRP A 1 182 ? -5.560 -10.207 -7.803 1.00 78.12 182 TRP A C 1
ATOM 1446 O O . TRP A 1 182 ? -5.936 -11.143 -7.095 1.00 78.12 182 TRP A O 1
ATOM 1456 N N . LEU A 1 183 ? -6.366 -9.225 -8.210 1.00 69.50 183 LEU A N 1
ATOM 1457 C CA . LEU A 1 183 ? -7.789 -9.185 -7.908 1.00 69.50 183 LEU A CA 1
ATOM 1458 C C . LEU A 1 183 ? -8.465 -10.470 -8.388 1.00 69.50 183 LEU A C 1
ATOM 1460 O O . LEU A 1 183 ? -9.178 -11.094 -7.610 1.00 69.50 183 LEU A O 1
ATOM 1464 N N . VAL A 1 184 ? -8.178 -10.920 -9.613 1.00 72.38 184 VAL A N 1
ATOM 1465 C CA . VAL A 1 184 ? -8.748 -12.148 -10.176 1.00 72.38 184 VAL A CA 1
ATOM 1466 C C . VAL A 1 184 ? -8.362 -13.392 -9.378 1.00 72.38 184 VAL A C 1
ATOM 1468 O O . VAL A 1 184 ? -9.208 -14.126 -8.859 1.00 72.38 184 VAL A O 1
ATOM 1471 N N . THR A 1 185 ? -7.065 -13.600 -9.226 1.00 71.12 185 THR A N 1
ATOM 1472 C CA . THR A 1 185 ? -6.501 -14.795 -8.600 1.00 71.12 185 THR A CA 1
ATOM 1473 C C . THR A 1 185 ? -6.949 -14.927 -7.146 1.00 71.12 185 THR A C 1
ATOM 1475 O O . THR A 1 185 ? -7.346 -16.002 -6.690 1.00 71.12 185 THR A O 1
ATOM 1478 N N . TYR A 1 186 ? -6.920 -13.825 -6.396 1.00 65.19 186 TYR A N 1
ATOM 1479 C CA . TYR A 1 186 ? -7.201 -13.867 -4.967 1.00 65.19 186 TYR A CA 1
ATOM 1480 C C . TYR A 1 186 ? -8.680 -13.741 -4.622 1.00 65.19 186 TYR A C 1
ATOM 1482 O O . TYR A 1 186 ? -9.093 -14.331 -3.629 1.00 65.19 186 TYR A O 1
ATOM 1490 N N . SER A 1 187 ? -9.506 -13.100 -5.452 1.00 61.59 187 SER A N 1
ATOM 1491 C CA . SER A 1 187 ? -10.969 -13.146 -5.289 1.00 61.59 187 SER A CA 1
ATOM 1492 C C . SER A 1 187 ? -11.493 -14.579 -5.325 1.00 61.59 187 SER A C 1
ATOM 1494 O O . SER A 1 187 ? -12.281 -14.980 -4.469 1.00 61.59 187 SER A O 1
ATOM 1496 N N . LYS A 1 188 ? -10.984 -15.395 -6.256 1.00 60.09 188 LYS A N 1
ATOM 1497 C CA . LYS A 1 188 ? -11.294 -16.829 -6.315 1.00 60.09 188 LYS A CA 1
ATOM 1498 C C . LYS A 1 188 ? -10.725 -17.597 -5.130 1.00 60.09 188 LYS A C 1
ATOM 1500 O O . LYS A 1 188 ? -11.421 -18.391 -4.506 1.00 60.09 188 LYS A O 1
ATOM 1505 N N . ARG A 1 189 ? -9.455 -17.353 -4.799 1.00 62.25 189 ARG A N 1
ATOM 1506 C CA . ARG A 1 189 ? -8.757 -18.066 -3.721 1.00 62.25 189 ARG A CA 1
ATOM 1507 C C . ARG A 1 189 ? -9.302 -17.745 -2.327 1.00 62.25 189 ARG A C 1
ATOM 1509 O O . ARG A 1 189 ? -9.130 -18.550 -1.414 1.00 62.25 189 ARG A O 1
ATOM 1516 N N . TRP A 1 190 ? -9.924 -16.584 -2.158 1.00 54.28 190 TRP A N 1
ATOM 1517 C CA . TRP A 1 190 ? -10.493 -16.115 -0.894 1.00 54.28 190 TRP A CA 1
ATOM 1518 C C . TRP A 1 190 ? -12.025 -16.183 -0.848 1.00 54.28 190 TRP A C 1
ATOM 1520 O O . TRP A 1 190 ? -12.600 -15.674 0.111 1.00 54.28 190 TRP A O 1
ATOM 1530 N N . ASP A 1 191 ? -12.668 -16.810 -1.843 1.00 55.75 191 ASP A N 1
ATOM 1531 C CA . ASP A 1 191 ? -14.131 -16.953 -1.957 1.00 55.75 191 ASP A CA 1
ATOM 1532 C C . ASP A 1 191 ? -14.877 -15.612 -1.799 1.00 55.75 191 ASP A C 1
ATOM 1534 O O . ASP A 1 191 ? -15.910 -15.491 -1.140 1.00 55.75 191 ASP A O 1
ATOM 1538 N N . ARG A 1 192 ? -14.302 -14.551 -2.380 1.00 52.03 192 ARG A N 1
ATOM 1539 C CA . ARG A 1 192 ? -14.890 -13.212 -2.423 1.00 52.03 192 ARG A CA 1
ATOM 1540 C C . ARG A 1 192 ? -15.066 -12.814 -3.871 1.00 52.03 192 ARG A C 1
ATOM 1542 O O . ARG A 1 192 ? -14.073 -12.477 -4.510 1.00 52.03 192 ARG A O 1
ATOM 1549 N N . PRO A 1 193 ? -16.296 -12.794 -4.400 1.00 54.00 193 PRO A N 1
ATOM 1550 C CA . PRO A 1 193 ? -16.531 -12.321 -5.745 1.00 54.00 193 PRO A CA 1
ATOM 1551 C C . PRO A 1 193 ? -16.492 -10.792 -5.708 1.00 54.00 193 PRO A C 1
ATOM 1553 O O . PRO A 1 193 ? -17.526 -10.129 -5.728 1.00 54.00 193 PRO A O 1
ATOM 1556 N N . LEU A 1 194 ? -15.287 -10.219 -5.635 1.00 60.19 194 LEU A N 1
ATOM 1557 C CA . LEU A 1 194 ? -15.072 -8.859 -6.129 1.00 60.19 194 LEU A CA 1
ATOM 1558 C C . LEU A 1 194 ? -15.425 -8.843 -7.627 1.00 60.19 194 LEU A C 1
ATOM 1560 O O . LEU A 1 194 ? -15.743 -9.888 -8.194 1.00 60.19 194 LEU A O 1
ATOM 1564 N N . ASP A 1 195 ? -15.444 -7.684 -8.282 1.00 68.62 195 ASP A N 1
ATOM 1565 C CA . ASP A 1 195 ? -15.921 -7.567 -9.669 1.00 68.62 195 ASP A CA 1
ATOM 1566 C C . ASP A 1 195 ? -14.959 -8.209 -10.693 1.00 68.62 195 ASP A C 1
ATOM 1568 O O . ASP A 1 195 ? -14.291 -7.556 -11.490 1.00 68.62 195 ASP A O 1
ATOM 1572 N N . MET A 1 196 ? -14.893 -9.536 -10.663 1.00 68.19 196 MET A N 1
ATOM 1573 C CA . MET A 1 196 ? -14.143 -10.422 -11.541 1.00 68.19 196 MET A CA 1
ATOM 1574 C C . MET A 1 196 ? -14.590 -10.273 -12.983 1.00 68.19 196 MET A C 1
ATOM 1576 O O . MET A 1 196 ? -13.775 -10.325 -13.902 1.00 68.19 196 MET A O 1
ATOM 1580 N N . ALA A 1 197 ? -15.900 -10.094 -13.166 1.00 74.00 197 ALA A N 1
ATOM 1581 C CA . ALA A 1 197 ? -16.518 -9.924 -14.467 1.00 74.00 197 ALA A CA 1
ATOM 1582 C C . ALA A 1 197 ? -15.976 -8.676 -15.171 1.00 74.00 197 ALA A C 1
ATOM 1584 O O . ALA A 1 197 ? -15.840 -8.687 -16.393 1.00 74.00 197 ALA A O 1
ATOM 1585 N N . HIS A 1 198 ? -15.615 -7.642 -14.409 1.00 73.94 198 HIS A N 1
ATOM 1586 C CA . HIS A 1 198 ? -14.950 -6.454 -14.922 1.00 73.94 198 HIS A CA 1
ATOM 1587 C C . HIS A 1 198 ? -13.419 -6.565 -14.927 1.00 73.94 198 HIS A C 1
ATOM 1589 O O . HIS A 1 198 ? -12.780 -6.271 -15.938 1.00 73.94 198 HIS A O 1
ATOM 1595 N N . ALA A 1 199 ? -12.821 -7.024 -13.827 1.00 72.56 199 ALA A N 1
ATOM 1596 C CA . ALA A 1 199 ? -11.373 -7.057 -13.633 1.00 72.56 199 ALA A CA 1
ATOM 1597 C C . ALA A 1 199 ? -10.659 -7.983 -14.620 1.00 72.56 199 ALA A C 1
ATOM 1599 O O . ALA A 1 199 ? -9.599 -7.650 -15.139 1.00 72.56 199 ALA A O 1
ATOM 1600 N N . LEU A 1 200 ? -11.247 -9.137 -14.923 1.00 82.38 200 LEU A N 1
ATOM 1601 C CA . LEU A 1 200 ? -10.639 -10.142 -15.785 1.00 82.38 200 LEU A CA 1
ATOM 1602 C C . LEU A 1 200 ? -10.496 -9.665 -17.249 1.00 82.38 200 LEU A C 1
ATOM 1604 O O . LEU A 1 200 ? -9.385 -9.716 -17.784 1.00 82.38 200 LEU A O 1
ATOM 1608 N N . PRO A 1 201 ? -11.543 -9.150 -17.927 1.00 81.06 201 PRO A N 1
ATOM 1609 C CA . PRO A 1 201 ? -11.374 -8.559 -19.254 1.00 81.06 201 PRO A CA 1
ATOM 1610 C C . PRO A 1 201 ? -10.563 -7.255 -19.231 1.00 81.06 201 PRO A C 1
ATOM 1612 O O . PRO A 1 201 ? -9.822 -7.005 -20.183 1.00 81.06 201 PRO A O 1
ATOM 1615 N N . LEU A 1 202 ? -10.655 -6.450 -18.165 1.00 78.06 202 LEU A N 1
ATOM 1616 C CA . LEU A 1 202 ? -9.865 -5.226 -18.021 1.00 78.06 202 LEU A CA 1
ATOM 1617 C C . LEU A 1 202 ? -8.365 -5.531 -17.936 1.00 78.06 202 LEU A C 1
ATOM 1619 O O . LEU A 1 202 ? -7.592 -4.974 -18.711 1.00 78.06 202 LEU A O 1
ATOM 1623 N N . GLY A 1 203 ? -7.965 -6.453 -17.060 1.00 81.31 203 GLY A N 1
ATOM 1624 C CA . GLY A 1 203 ? -6.577 -6.873 -16.887 1.00 81.31 203 GLY A CA 1
ATOM 1625 C C . GLY A 1 203 ? -5.976 -7.429 -18.167 1.00 81.31 203 GLY A C 1
ATOM 1626 O O . GLY A 1 203 ? -4.873 -7.046 -18.546 1.00 81.31 203 GLY A O 1
ATOM 1627 N N . ARG A 1 204 ? -6.735 -8.257 -18.898 1.00 89.50 204 ARG A N 1
ATOM 1628 C CA . ARG A 1 204 ? -6.292 -8.767 -20.201 1.00 89.50 204 ARG A CA 1
ATOM 1629 C C . ARG A 1 204 ? -6.042 -7.666 -21.209 1.00 89.50 204 ARG A C 1
ATOM 1631 O O . ARG A 1 204 ? -4.981 -7.653 -21.823 1.00 89.50 204 ARG A O 1
ATOM 1638 N N . ARG A 1 205 ? -6.992 -6.740 -21.344 1.00 87.12 205 ARG A N 1
ATOM 1639 C CA . ARG A 1 205 ? -6.845 -5.603 -22.249 1.00 87.12 205 ARG A CA 1
ATOM 1640 C C . ARG A 1 205 ? -5.611 -4.782 -21.885 1.00 87.12 205 ARG A C 1
ATOM 1642 O O . ARG A 1 205 ? -4.791 -4.537 -22.750 1.00 87.12 205 ARG A O 1
ATOM 1649 N N . LEU A 1 206 ? -5.434 -4.432 -20.612 1.00 83.94 206 LEU A N 1
ATOM 1650 C CA . LEU A 1 206 ? -4.303 -3.616 -20.160 1.00 83.94 206 LEU A CA 1
ATOM 1651 C C . LEU A 1 206 ? -2.948 -4.298 -20.401 1.00 83.94 206 LEU A C 1
ATOM 1653 O O . LEU A 1 206 ? -2.019 -3.656 -20.879 1.00 83.94 206 LEU A O 1
ATOM 1657 N N . LEU A 1 207 ? -2.838 -5.605 -20.138 1.00 89.94 207 LEU A N 1
ATOM 1658 C CA . LEU A 1 207 ? -1.616 -6.367 -20.419 1.00 89.94 207 LEU A CA 1
ATOM 1659 C C . LEU A 1 207 ? -1.366 -6.532 -21.926 1.00 89.94 207 LEU A C 1
ATOM 1661 O O . LEU A 1 207 ? -0.218 -6.527 -22.362 1.00 89.94 207 LEU A O 1
ATOM 1665 N N . GLN A 1 208 ? -2.418 -6.668 -22.736 1.00 90.12 208 GLN A N 1
ATOM 1666 C CA . GLN A 1 208 ? -2.312 -6.711 -24.199 1.00 90.12 208 GLN A CA 1
ATOM 1667 C C . GLN A 1 208 ? -1.914 -5.356 -24.779 1.00 90.12 208 GLN A C 1
ATOM 1669 O O . GLN A 1 208 ? -1.070 -5.311 -25.674 1.00 90.12 208 GLN A O 1
ATOM 1674 N N . ASP A 1 209 ? -2.472 -4.270 -24.252 1.00 80.94 209 ASP A N 1
ATOM 1675 C CA . ASP A 1 209 ? -2.112 -2.903 -24.612 1.00 80.94 209 ASP A CA 1
ATOM 1676 C C . ASP A 1 209 ? -0.651 -2.641 -24.229 1.00 80.94 209 ASP A C 1
ATOM 1678 O O . ASP A 1 209 ? 0.104 -2.134 -25.053 1.00 80.94 209 ASP A O 1
ATOM 1682 N N . TYR A 1 210 ? -0.209 -3.090 -23.045 1.00 85.81 210 TYR A N 1
ATOM 1683 C CA . TYR A 1 210 ? 1.199 -3.049 -22.639 1.00 85.81 210 TYR A CA 1
ATOM 1684 C C . TYR A 1 210 ? 2.103 -3.805 -23.616 1.00 85.81 210 TYR A C 1
ATOM 1686 O O . TYR A 1 210 ? 3.066 -3.231 -24.114 1.00 85.81 210 TYR A O 1
ATOM 1694 N N . ILE A 1 211 ? 1.791 -5.066 -23.936 1.00 90.00 211 ILE A N 1
ATOM 1695 C CA . ILE A 1 211 ? 2.607 -5.866 -24.863 1.00 90.00 211 ILE A CA 1
ATOM 1696 C C . ILE A 1 211 ? 2.650 -5.215 -26.242 1.00 90.00 211 ILE A C 1
ATOM 1698 O O . ILE A 1 211 ? 3.715 -5.097 -26.834 1.00 90.00 211 ILE A O 1
ATOM 1702 N N . SER A 1 212 ? 1.507 -4.750 -26.741 1.00 83.38 212 SER A N 1
ATOM 1703 C CA . SER A 1 212 ? 1.424 -4.088 -28.045 1.00 83.38 212 SER A CA 1
ATOM 1704 C C . SER A 1 212 ? 2.237 -2.795 -28.070 1.00 83.38 212 SER A C 1
ATOM 1706 O O . SER A 1 212 ? 2.843 -2.467 -29.087 1.00 83.38 212 SER A O 1
ATOM 1708 N N . ALA A 1 213 ? 2.280 -2.073 -26.950 1.00 75.00 213 ALA A N 1
ATOM 1709 C CA . ALA A 1 213 ? 3.114 -0.894 -26.788 1.00 75.00 213 ALA A CA 1
ATOM 1710 C C . ALA A 1 213 ? 4.594 -1.259 -26.808 1.00 75.00 213 ALA A C 1
ATOM 1712 O O . ALA A 1 213 ? 5.337 -0.726 -27.627 1.00 75.00 213 ALA A O 1
ATOM 1713 N N . VAL A 1 214 ? 4.996 -2.182 -25.931 1.00 81.75 214 VAL A N 1
ATOM 1714 C CA . VAL A 1 214 ? 6.376 -2.641 -25.748 1.00 81.75 214 VAL A CA 1
ATOM 1715 C C . VAL A 1 214 ? 6.934 -3.272 -27.009 1.00 81.75 214 VAL A C 1
ATOM 1717 O O . VAL A 1 214 ? 8.081 -3.025 -27.327 1.00 81.75 214 VAL A O 1
ATOM 1720 N N . GLU A 1 215 ? 6.152 -4.030 -27.766 1.00 84.81 215 GLU A N 1
ATOM 1721 C CA . GLU A 1 215 ? 6.623 -4.673 -29.001 1.00 84.81 215 GLU A CA 1
ATOM 1722 C C . GLU A 1 215 ? 6.432 -3.812 -30.249 1.00 84.81 215 GLU A C 1
ATOM 1724 O O . GLU A 1 215 ? 6.938 -4.152 -31.316 1.00 84.81 215 GLU A O 1
ATOM 1729 N N . GLY A 1 216 ? 5.689 -2.713 -30.133 1.00 79.31 216 GLY A N 1
ATOM 1730 C CA . GLY A 1 216 ? 5.487 -1.753 -31.205 1.00 79.31 216 GLY A CA 1
ATOM 1731 C C . GLY A 1 216 ? 6.272 -0.475 -30.930 1.00 79.31 216 GLY A C 1
ATOM 1732 O O . GLY A 1 216 ? 7.492 -0.459 -31.094 1.00 79.31 216 GLY A O 1
ATOM 1733 N N . PRO A 1 217 ? 5.597 0.617 -30.531 1.00 67.44 217 PRO A N 1
ATOM 1734 C CA . PRO A 1 217 ? 6.246 1.908 -30.337 1.00 67.44 217 PRO A CA 1
ATOM 1735 C C . PRO A 1 217 ? 7.442 1.879 -29.379 1.00 67.44 217 PRO A C 1
ATOM 1737 O O . PRO A 1 217 ? 8.352 2.661 -29.613 1.00 67.44 217 PRO A O 1
ATOM 1740 N N . LEU A 1 218 ? 7.452 1.006 -28.356 1.00 65.75 218 LEU A N 1
ATOM 1741 C CA . LEU A 1 218 ? 8.461 0.877 -27.280 1.00 65.75 218 LEU A CA 1
ATOM 1742 C C . LEU A 1 218 ? 9.505 -0.222 -27.483 1.00 65.75 218 LEU A C 1
ATOM 1744 O O . LEU A 1 218 ? 10.278 -0.479 -26.563 1.00 65.75 218 LEU A O 1
ATOM 1748 N N . GLN A 1 219 ? 9.581 -0.839 -28.662 1.00 75.12 219 GLN A N 1
ATOM 1749 C CA . GLN A 1 219 ? 10.449 -2.009 -28.889 1.00 75.12 219 GLN A CA 1
ATOM 1750 C C . GLN A 1 219 ? 11.932 -1.772 -28.566 1.00 75.12 219 GLN A C 1
ATOM 1752 O O . GLN A 1 219 ? 12.636 -2.690 -28.156 1.00 75.12 219 GLN A O 1
ATOM 1757 N N . ASP A 1 220 ? 12.392 -0.531 -28.708 1.00 70.12 220 ASP A N 1
ATOM 1758 C CA . ASP A 1 220 ? 13.790 -0.139 -28.534 1.00 70.12 220 ASP A CA 1
ATOM 1759 C C . ASP A 1 220 ? 14.045 0.543 -27.168 1.00 70.12 220 ASP A C 1
ATOM 1761 O O . ASP A 1 220 ? 15.153 1.000 -26.899 1.00 70.12 220 ASP A O 1
ATOM 1765 N N . ALA A 1 221 ? 13.033 0.603 -26.294 1.00 63.97 221 ALA A N 1
ATOM 1766 C CA . ALA A 1 221 ? 13.074 1.280 -24.992 1.00 63.97 221 ALA A CA 1
ATOM 1767 C C . ALA A 1 221 ? 13.490 0.376 -23.817 1.00 63.97 221 ALA A C 1
ATOM 1769 O O . ALA A 1 221 ? 13.455 0.802 -22.669 1.00 63.97 221 ALA A O 1
ATOM 1770 N N . GLY A 1 222 ? 13.843 -0.887 -24.079 1.00 71.56 222 GLY A N 1
ATOM 1771 C CA . GLY A 1 222 ? 14.343 -1.817 -23.057 1.00 71.56 222 GLY A CA 1
ATOM 1772 C C . GLY A 1 222 ? 13.277 -2.514 -22.196 1.00 71.56 222 GLY A C 1
ATOM 1773 O O . GLY A 1 222 ? 13.628 -3.321 -21.337 1.00 71.56 222 GLY A O 1
ATOM 1774 N N . TRP A 1 223 ? 11.986 -2.268 -22.437 1.00 73.88 223 TRP A N 1
ATOM 1775 C CA . TRP A 1 223 ? 10.878 -2.915 -21.721 1.00 73.88 223 TRP A CA 1
ATOM 1776 C C . TRP A 1 223 ? 10.729 -4.410 -22.052 1.00 73.88 223 TRP A C 1
ATOM 1778 O O . TRP A 1 223 ? 11.001 -4.857 -23.165 1.00 73.88 223 TRP A O 1
ATOM 1788 N N . ASN A 1 224 ? 10.234 -5.200 -21.089 1.00 82.94 224 ASN A N 1
ATOM 1789 C CA . ASN A 1 224 ? 10.127 -6.656 -21.209 1.00 82.94 224 ASN A CA 1
ATOM 1790 C C . ASN A 1 224 ? 8.680 -7.169 -21.085 1.00 82.94 224 ASN A C 1
ATOM 1792 O O . ASN A 1 224 ? 8.037 -7.053 -20.046 1.00 82.94 224 ASN A O 1
ATOM 1796 N N . CYS A 1 225 ? 8.207 -7.877 -22.113 1.00 90.00 225 CYS A N 1
ATOM 1797 C CA . CYS A 1 225 ? 6.868 -8.475 -22.140 1.00 90.00 225 CYS A CA 1
ATOM 1798 C C . CYS A 1 225 ? 6.720 -9.807 -21.387 1.00 90.00 225 CYS A C 1
ATOM 1800 O O . CYS A 1 225 ? 5.608 -10.319 -21.271 1.00 90.00 225 CYS A O 1
ATOM 1802 N N . SER A 1 226 ? 7.802 -10.413 -20.894 1.00 90.81 226 SER A N 1
ATOM 1803 C CA . SER A 1 226 ? 7.796 -11.778 -20.340 1.00 90.81 226 SER A CA 1
ATOM 1804 C C . SER A 1 226 ? 6.820 -11.923 -19.175 1.00 90.81 226 SER A C 1
ATOM 1806 O O . SER A 1 226 ? 6.030 -12.868 -19.144 1.00 90.81 226 SER A O 1
ATOM 1808 N N . ARG A 1 227 ? 6.823 -10.958 -18.245 1.00 87.75 227 ARG A N 1
ATOM 1809 C CA . ARG A 1 227 ? 5.912 -10.965 -17.095 1.00 87.75 227 ARG A CA 1
ATOM 1810 C C . ARG A 1 227 ? 4.468 -10.725 -17.525 1.00 87.75 227 ARG A C 1
ATOM 1812 O O . ARG A 1 227 ? 3.598 -11.489 -17.125 1.00 87.75 227 ARG A O 1
ATOM 1819 N N . ALA A 1 228 ? 4.215 -9.743 -18.388 1.00 90.12 228 ALA A N 1
ATOM 1820 C CA . ALA A 1 228 ? 2.873 -9.477 -18.906 1.00 90.12 228 ALA A CA 1
ATOM 1821 C C . ALA A 1 228 ? 2.274 -10.692 -19.632 1.00 90.12 228 ALA A C 1
ATOM 1823 O O . ALA A 1 228 ? 1.113 -11.035 -19.424 1.00 90.12 228 ALA A O 1
ATOM 1824 N N . ARG A 1 229 ? 3.084 -11.400 -20.430 1.00 94.06 229 ARG A N 1
ATOM 1825 C CA . ARG A 1 229 ? 2.686 -12.645 -21.106 1.00 94.06 229 ARG A CA 1
ATOM 1826 C C . ARG A 1 229 ? 2.381 -13.763 -20.106 1.00 94.06 229 ARG A C 1
ATOM 1828 O O . ARG A 1 229 ? 1.395 -14.479 -20.278 1.00 94.06 229 ARG A O 1
ATOM 1835 N N . GLN A 1 230 ? 3.192 -13.899 -19.055 1.00 92.50 230 GLN A N 1
ATOM 1836 C CA . GLN A 1 230 ? 2.937 -14.856 -17.976 1.00 92.50 230 GLN A CA 1
ATOM 1837 C C . GLN A 1 230 ? 1.608 -14.557 -17.272 1.00 92.50 230 GLN A C 1
ATOM 1839 O O . GLN A 1 230 ? 0.788 -15.457 -17.122 1.00 92.50 230 GLN A O 1
ATOM 1844 N N . LEU A 1 231 ? 1.378 -13.298 -16.894 1.00 88.25 231 LEU A N 1
ATOM 1845 C CA . LEU A 1 231 ? 0.145 -12.853 -16.244 1.00 88.25 231 LEU A CA 1
ATOM 1846 C C . LEU A 1 231 ? -1.083 -13.058 -17.134 1.00 88.25 231 LEU A C 1
ATOM 1848 O O . LEU A 1 231 ? -2.111 -13.508 -16.645 1.00 88.25 231 LEU A O 1
ATOM 1852 N N . LEU A 1 232 ? -0.975 -12.794 -18.440 1.00 93.56 232 LEU A N 1
ATOM 1853 C CA . LEU A 1 232 ? -2.040 -13.092 -19.402 1.00 93.56 232 LEU A CA 1
ATOM 1854 C C . LEU A 1 232 ? -2.364 -14.581 -19.454 1.00 93.56 232 LEU A C 1
ATOM 1856 O O . LEU A 1 232 ? -3.531 -14.949 -19.413 1.00 93.56 232 LEU A O 1
ATOM 1860 N N . THR A 1 233 ? -1.333 -15.428 -19.493 1.00 93.38 233 THR A N 1
ATOM 1861 C CA . THR A 1 233 ? -1.511 -16.885 -19.519 1.00 93.38 233 THR A CA 1
ATOM 1862 C C . THR A 1 233 ? -2.236 -17.350 -18.257 1.00 93.38 233 THR A C 1
ATOM 1864 O O . THR A 1 233 ? -3.203 -18.099 -18.338 1.00 93.38 233 THR A O 1
ATOM 1867 N N . GLN A 1 234 ? -1.834 -16.831 -17.095 1.00 89.50 234 GLN A N 1
ATOM 1868 C CA . GLN A 1 234 ? -2.465 -17.152 -15.817 1.00 89.50 234 GLN A CA 1
ATOM 1869 C C . GLN A 1 234 ? -3.898 -16.606 -15.725 1.00 89.50 234 GLN A C 1
ATOM 1871 O O . GLN A 1 234 ? -4.786 -17.306 -15.254 1.00 89.50 234 GLN A O 1
ATOM 1876 N N . LEU A 1 235 ? -4.167 -15.395 -16.225 1.00 86.62 235 LEU A N 1
ATOM 1877 C CA . LEU A 1 235 ? -5.527 -14.850 -16.326 1.00 86.62 235 LEU A CA 1
ATOM 1878 C C . LEU A 1 235 ? -6.429 -15.691 -17.239 1.00 86.62 235 LEU A C 1
ATOM 1880 O O . LEU A 1 235 ? -7.628 -15.799 -16.984 1.00 86.62 235 LEU A O 1
ATOM 1884 N N . ASP A 1 236 ? -5.876 -16.266 -18.305 1.00 86.75 236 ASP A N 1
ATOM 1885 C CA . ASP A 1 236 ? -6.613 -17.130 -19.225 1.00 86.75 236 ASP A CA 1
ATOM 1886 C C . ASP A 1 236 ? -6.893 -18.512 -18.628 1.00 86.75 236 ASP A C 1
ATOM 1888 O O . ASP A 1 236 ? -7.987 -19.040 -18.830 1.00 86.75 236 ASP A O 1
ATOM 1892 N N . GLU A 1 237 ? -5.965 -19.063 -17.846 1.00 86.19 237 GLU A N 1
ATOM 1893 C CA . GLU A 1 237 ? -6.196 -20.258 -17.022 1.00 86.19 237 GLU A CA 1
ATOM 1894 C C . GLU A 1 237 ? -7.291 -19.992 -15.978 1.00 86.19 237 GLU A C 1
ATOM 1896 O O . GLU A 1 237 ? -8.236 -20.771 -15.838 1.00 86.19 237 GLU A O 1
ATOM 1901 N N . GLU A 1 238 ? -7.241 -18.833 -15.322 1.00 74.94 238 GLU A N 1
ATOM 1902 C CA . GLU A 1 238 ? -8.278 -18.387 -14.393 1.00 74.94 238 GLU A CA 1
ATOM 1903 C C . GLU A 1 238 ? -9.610 -18.070 -15.091 1.00 74.94 238 GLU A C 1
ATOM 1905 O O . GLU A 1 238 ? -10.651 -18.057 -14.453 1.00 74.94 238 GLU A O 1
ATOM 1910 N N . ALA A 1 239 ? -9.665 -17.845 -16.398 1.00 73.81 239 ALA A N 1
ATOM 1911 C CA . ALA A 1 239 ? -10.946 -17.678 -17.087 1.00 73.81 239 ALA A CA 1
ATOM 1912 C C . ALA A 1 239 ? -11.647 -19.016 -17.397 1.00 73.81 239 ALA A C 1
ATOM 1914 O O . ALA A 1 239 ? -12.822 -19.011 -17.763 1.00 73.81 239 ALA A O 1
ATOM 1915 N N . GLN A 1 240 ? -10.928 -20.140 -17.295 1.00 66.88 240 GLN A N 1
ATOM 1916 C CA . GLN A 1 240 ? -11.394 -21.478 -17.688 1.00 66.88 240 GLN A CA 1
ATOM 1917 C C . GLN A 1 240 ? -11.860 -22.350 -16.506 1.00 66.88 240 GLN A C 1
ATOM 1919 O O . GLN A 1 240 ? -12.544 -23.348 -16.739 1.00 66.88 240 GLN A O 1
ATOM 1924 N N . CYS A 1 241 ? -11.512 -21.971 -15.271 1.00 55.12 241 CYS A N 1
ATOM 1925 C CA . CYS A 1 241 ? -11.962 -22.584 -14.011 1.00 55.12 241 CYS A CA 1
ATOM 1926 C C . CYS A 1 241 ? -13.157 -21.838 -13.413 1.00 55.12 241 CYS A C 1
ATOM 1928 O O . CYS A 1 241 ? -14.150 -22.510 -13.065 1.00 55.12 241 CYS A O 1
#

pLDDT: mean 75.79, std 13.54, range [43.94, 94.31]

Secondary structure (DSSP, 8-state):
--HHHHHHHHHHHHHHHHHHHHHHTT-S-HHHHHHHHHHHHHHHHHHHTT---SHHHHHHHHHHHHHHHHHHHHHHHHHHHTTTT-STTHHHHHHHHHHHHHHHHHHHHHTT-SSHHHHH-HHHHHHHHHHHHHHHHHHHHHHH-SS--TTGGGGHHHHHHTT--SHHHHHHHHHHHHHHHHHHHHHHHTT---SHHHHHHHHHHHHHHHHHHHHTTTTTTT---HHHHHHHHHHHHHTT-